Protein AF-A0A2G8RJN5-F1 (afdb_monomer_lite)

Organism: NCBI:txid1206336

pLDDT: mean 89.83, std 7.07, range [43.03, 96.88]

Radius of gyration: 34.07 Å; chains: 1; bounding box: 60×60×105 Å

Foldseek 3Di:
DVVVVVVVVVVVVVVVVVVVVVVVCVVCVVVVVVVVVVVVVVVVVVVVVVVVVVVVVVVLLVQVQDFFHPFWDKFFEDPQQLLQCLQQPLDRAKDKDWAWDWDADPPRDIDTDSVPTDIDIDRDRMFIWTFHGDPDQQWTFIQGPVPVRDTWIFGHHRPHSYTHHTDHPDVVVCVVCVVVCVVRRPPPVDHSNVSSVVNVCVVVVVD

Secondary structure (DSSP, 8-state):
-HHHHHHHHHHHHHHHHHHHHHHHHHHHHHHHHHHHHHHHHHHHHHHHHHHHHHHHHHHHHHHHHSSS-SS-EEEEE-HHHHHHHHHHH----EEEEEE--EEEPTTS-EEE-GGGPEEEEEE-SEEEEEEEEE-SSSEEEEEETTTTTEEEEEEE-TT-SEEEEEE-S-HHHHHHHHHHHHHHTT-TTS-HHHHHHHHHHHHHTT-

Structure (mmCIF, N/CA/C/O backbone):
data_AF-A0A2G8RJN5-F1
#
_entry.id   AF-A0A2G8RJN5-F1
#
loop_
_atom_site.group_PDB
_atom_site.id
_atom_site.type_symbol
_atom_site.label_atom_id
_atom_site.label_alt_id
_atom_site.label_comp_id
_atom_site.label_asym_id
_atom_site.label_entity_id
_atom_site.label_seq_id
_atom_site.pdbx_PDB_ins_code
_atom_site.Cartn_x
_atom_site.Cartn_y
_atom_site.Cartn_z
_atom_site.occupancy
_atom_site.B_iso_or_equiv
_atom_site.auth_seq_id
_atom_site.auth_comp_id
_atom_site.auth_asym_id
_atom_site.auth_atom_id
_atom_site.pdbx_PDB_model_num
ATOM 1 N N . MET A 1 1 ? -35.915 42.625 74.366 1.00 62.97 1 MET A N 1
ATOM 2 C CA . MET A 1 1 ? -35.715 41.158 74.459 1.00 62.97 1 MET A CA 1
ATOM 3 C C . MET A 1 1 ? -35.936 40.386 73.148 1.00 62.97 1 MET A C 1
ATOM 5 O O . MET A 1 1 ? -35.056 39.594 72.837 1.00 62.97 1 MET A O 1
ATOM 9 N N . PRO A 1 2 ? -36.987 40.603 72.327 1.00 78.94 2 PRO A N 1
ATOM 10 C CA . PRO A 1 2 ? -37.209 39.779 71.121 1.00 78.94 2 PRO A CA 1
ATOM 11 C C . PRO A 1 2 ? -36.142 39.945 70.020 1.00 78.94 2 PRO A C 1
ATOM 13 O O . PRO A 1 2 ? -35.802 38.980 69.344 1.00 78.94 2 PRO A O 1
ATOM 16 N N . GLN A 1 3 ? -35.547 41.135 69.881 1.00 82.50 3 GLN A N 1
ATOM 17 C CA . GLN A 1 3 ? -34.483 41.389 68.895 1.00 82.50 3 GLN A CA 1
ATOM 18 C C . GLN A 1 3 ? -33.188 40.610 69.183 1.00 82.50 3 GLN A C 1
ATOM 20 O O . GLN A 1 3 ? -32.540 40.135 68.258 1.00 82.50 3 GLN A O 1
ATOM 25 N N . VAL A 1 4 ? -32.833 40.425 70.459 1.00 85.94 4 VAL A N 1
ATOM 26 C CA . VAL A 1 4 ? -31.621 39.686 70.857 1.00 85.94 4 VAL A CA 1
ATOM 27 C C . VAL A 1 4 ? -31.760 38.197 70.522 1.00 85.94 4 VAL A C 1
ATOM 29 O O . VAL A 1 4 ? -30.823 37.591 70.013 1.00 85.94 4 VAL A O 1
ATOM 32 N N . ILE A 1 5 ? -32.952 37.624 70.721 1.00 85.62 5 ILE A N 1
ATOM 33 C CA . ILE A 1 5 ? -33.251 36.222 70.386 1.00 85.62 5 ILE A CA 1
ATOM 34 C C . ILE A 1 5 ? -33.155 35.992 68.871 1.00 85.62 5 ILE A C 1
ATOM 36 O O . ILE A 1 5 ? -32.556 35.011 68.441 1.00 85.62 5 ILE A O 1
ATOM 40 N N . LEU A 1 6 ? -33.678 36.917 68.060 1.00 86.00 6 LEU A N 1
ATOM 41 C CA . LEU A 1 6 ? -33.599 36.863 66.594 1.00 86.00 6 LEU A CA 1
ATOM 42 C C . LEU A 1 6 ? -32.155 36.907 66.073 1.00 86.00 6 LEU A C 1
ATOM 44 O O . LEU A 1 6 ? -31.816 36.161 65.158 1.00 86.00 6 LEU A O 1
ATOM 48 N N . ILE A 1 7 ? -31.298 37.735 66.679 1.00 89.50 7 ILE A N 1
ATOM 49 C CA . ILE A 1 7 ? -29.876 37.824 66.317 1.00 89.50 7 ILE A CA 1
ATOM 50 C C . ILE A 1 7 ? -29.144 36.521 66.658 1.00 89.50 7 ILE A C 1
ATOM 52 O O . ILE A 1 7 ? -28.395 36.007 65.830 1.00 89.50 7 ILE A O 1
ATOM 56 N N . ILE A 1 8 ? -29.392 35.951 67.842 1.00 89.44 8 ILE A N 1
ATOM 57 C CA . ILE A 1 8 ? -28.780 34.681 68.261 1.00 89.44 8 ILE A CA 1
ATOM 58 C C . ILE A 1 8 ? -29.237 33.532 67.351 1.00 89.44 8 ILE A C 1
ATOM 60 O O . ILE A 1 8 ? -28.413 32.724 66.922 1.00 89.44 8 ILE A O 1
ATOM 64 N N . LEU A 1 9 ? -30.527 33.481 67.003 1.00 89.69 9 LEU A N 1
ATOM 65 C CA . LEU A 1 9 ? -31.073 32.461 66.106 1.00 89.69 9 LEU A CA 1
ATOM 66 C C . LEU A 1 9 ? -30.483 32.584 64.691 1.00 89.69 9 LEU A C 1
ATOM 68 O O . LEU A 1 9 ? -30.060 31.588 64.106 1.00 89.69 9 LEU A O 1
ATOM 72 N N . GLY A 1 10 ? -30.402 33.811 64.164 1.00 89.69 10 GLY A N 1
ATOM 73 C CA . GLY A 1 10 ? -29.791 34.096 62.865 1.00 89.69 10 GLY A CA 1
ATOM 74 C C . GLY A 1 10 ? -28.310 33.715 62.819 1.00 89.69 10 GLY A C 1
ATOM 75 O O . GLY A 1 10 ? -27.876 33.056 61.875 1.00 89.69 10 GLY A O 1
ATOM 76 N N . ALA A 1 11 ? -27.548 34.043 63.866 1.00 90.94 11 ALA A N 1
ATOM 77 C CA . ALA A 1 11 ? -26.147 33.646 63.988 1.00 90.94 11 ALA A CA 1
ATOM 78 C C . ALA A 1 11 ? -25.984 32.117 64.051 1.00 90.94 11 ALA A C 1
ATOM 80 O O . ALA A 1 11 ? -25.127 31.565 63.363 1.00 90.94 11 ALA A O 1
ATOM 81 N N . GLY A 1 12 ? -26.840 31.416 64.803 1.00 92.56 12 GLY A N 1
ATOM 82 C CA . GLY A 1 12 ? -26.820 29.952 64.888 1.00 92.56 12 GLY A CA 1
ATOM 83 C C . GLY A 1 12 ? -27.079 29.266 63.543 1.00 92.56 12 GLY A C 1
ATOM 84 O O . GLY A 1 12 ? -26.374 28.323 63.182 1.00 92.56 12 GLY A O 1
ATOM 85 N N . ILE A 1 13 ? -28.034 29.777 62.761 1.00 93.12 13 ILE A N 1
ATOM 86 C CA . ILE A 1 13 ? -28.332 29.273 61.411 1.00 93.12 13 ILE A CA 1
ATOM 87 C C . ILE A 1 13 ? -27.141 29.497 60.468 1.00 93.12 13 ILE A C 1
ATOM 89 O O . ILE A 1 13 ? -26.757 28.587 59.733 1.00 93.12 13 ILE A O 1
ATOM 93 N N . MET A 1 14 ? -26.524 30.682 60.512 1.00 92.94 14 MET A N 1
ATOM 94 C CA . MET A 1 14 ? -25.347 30.997 59.694 1.00 92.94 14 MET A CA 1
ATOM 95 C C . MET A 1 14 ? -24.167 30.070 60.010 1.00 92.94 14 MET A C 1
ATOM 97 O O . MET A 1 14 ? -23.534 29.543 59.096 1.00 92.94 14 MET A O 1
ATOM 101 N N . VAL A 1 15 ? -23.908 29.812 61.295 1.00 94.31 15 VAL A N 1
ATOM 102 C CA . VAL A 1 15 ? -22.857 28.884 61.741 1.00 94.31 15 VAL A CA 1
ATOM 103 C C . VAL A 1 15 ? -23.153 27.450 61.286 1.00 94.31 15 VAL A C 1
ATOM 105 O O . VAL A 1 15 ? -22.259 26.769 60.789 1.00 94.31 15 VAL A O 1
ATOM 108 N N . TYR A 1 16 ? -24.407 26.997 61.375 1.00 94.50 16 TYR A N 1
ATOM 109 C CA . TYR A 1 16 ? -24.807 25.669 60.901 1.00 94.50 16 TYR A CA 1
ATOM 110 C C . TYR A 1 16 ? -24.549 25.473 59.400 1.00 94.50 16 TYR A C 1
ATOM 112 O O . TYR A 1 16 ? -23.947 24.473 58.998 1.00 94.50 16 TYR A O 1
ATOM 120 N N . TYR A 1 17 ? -24.965 26.430 58.564 1.00 94.12 17 TYR A N 1
ATOM 121 C CA . TYR A 1 17 ? -24.731 26.349 57.120 1.00 94.12 17 TYR A CA 1
ATOM 122 C C . TYR A 1 17 ? -23.246 26.445 56.760 1.00 94.12 17 TYR A C 1
ATOM 124 O O . TYR A 1 17 ? -22.813 25.783 55.817 1.00 94.12 17 TYR A O 1
ATOM 132 N N . PHE A 1 18 ? -22.456 27.201 57.529 1.00 93.81 18 PHE A N 1
ATOM 133 C CA . PHE A 1 18 ? -21.006 27.252 57.360 1.00 93.81 18 PHE A CA 1
ATOM 134 C C . PHE A 1 18 ? -20.356 25.877 57.582 1.00 93.81 18 PHE A C 1
ATOM 136 O O . PHE A 1 18 ? -19.611 25.413 56.720 1.00 93.81 18 PHE A O 1
ATOM 143 N N . PHE A 1 19 ? -20.689 25.179 58.675 1.00 94.75 19 PHE A N 1
ATOM 144 C CA . PHE A 1 19 ? -20.161 23.832 58.931 1.00 94.75 19 PHE A CA 1
ATOM 145 C C . PHE A 1 19 ? -20.639 22.803 57.897 1.00 94.75 19 PHE A C 1
ATOM 147 O O . PHE A 1 19 ? -19.835 22.021 57.400 1.00 94.75 19 PHE A O 1
ATOM 154 N N . LYS A 1 20 ? -21.908 22.867 57.469 1.00 91.69 20 LYS A N 1
ATOM 155 C CA . LYS A 1 20 ? -22.432 22.043 56.362 1.00 91.69 20 LYS A CA 1
ATOM 156 C C . LYS A 1 20 ? -21.653 22.232 55.057 1.00 91.69 20 LYS A C 1
ATOM 158 O O . LYS A 1 20 ? -21.396 21.257 54.352 1.00 91.69 20 LYS A O 1
ATOM 163 N N . ALA A 1 21 ? -21.306 23.474 54.716 1.00 89.69 21 ALA A N 1
ATOM 164 C CA . ALA A 1 21 ? -20.509 23.772 53.530 1.00 89.69 21 ALA A CA 1
ATOM 165 C C . ALA A 1 21 ? -19.077 23.235 53.670 1.00 89.69 21 ALA A C 1
ATOM 167 O O . ALA A 1 21 ? -18.538 22.671 52.719 1.00 89.69 21 ALA A O 1
ATOM 168 N N . LEU A 1 22 ? -18.489 23.354 54.864 1.00 92.81 22 LEU A N 1
ATOM 169 C CA . LEU A 1 22 ? -17.165 22.824 55.178 1.00 92.81 22 LEU A CA 1
ATOM 170 C C . LEU A 1 22 ? -17.116 21.294 55.007 1.00 92.81 22 LEU A C 1
ATOM 172 O O . LEU A 1 22 ? -16.240 20.781 54.311 1.00 92.81 22 LEU A O 1
ATOM 176 N N . ASP A 1 23 ? -18.096 20.576 55.561 1.00 89.69 23 ASP A N 1
ATOM 177 C CA . ASP A 1 23 ? -18.205 19.115 55.453 1.00 89.69 23 ASP A CA 1
ATOM 178 C C . ASP A 1 23 ? -18.343 18.659 53.995 1.00 89.69 23 ASP A C 1
ATOM 180 O O . ASP A 1 23 ? -17.719 17.682 53.577 1.00 89.69 23 ASP A O 1
ATOM 184 N N . PHE A 1 24 ? -19.118 19.390 53.187 1.00 90.81 24 PHE A N 1
ATOM 185 C CA . PHE A 1 24 ? -19.256 19.107 51.758 1.00 90.81 24 PHE A CA 1
ATOM 186 C C . PHE A 1 24 ? -17.923 19.252 51.009 1.00 90.81 24 PHE A C 1
ATOM 188 O O . PHE A 1 24 ? -17.584 18.405 50.180 1.00 90.81 24 PHE A O 1
ATOM 195 N N . VAL A 1 25 ? -17.138 20.288 51.322 1.00 88.81 25 VAL A N 1
ATOM 196 C CA . VAL A 1 25 ? -15.805 20.490 50.731 1.00 88.81 25 VAL A CA 1
ATOM 197 C C . VAL A 1 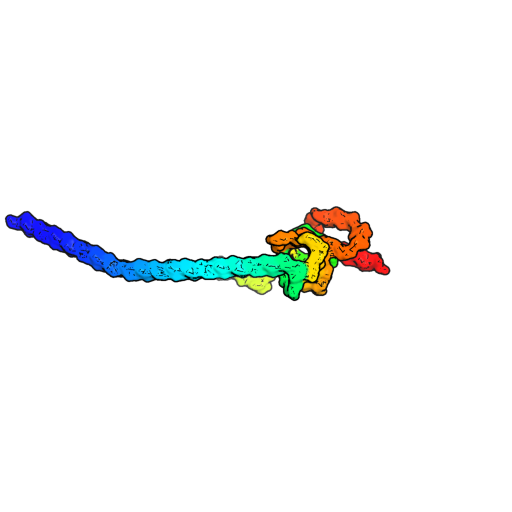25 ? -14.862 19.348 51.112 1.00 88.81 25 VAL A C 1
ATOM 199 O O . VAL A 1 25 ? -14.195 18.791 50.236 1.00 88.81 25 VAL A O 1
ATOM 202 N N . PHE A 1 26 ? -14.839 18.946 52.385 1.00 90.44 26 PHE A N 1
ATOM 203 C CA . PHE A 1 26 ? -14.015 17.824 52.844 1.00 90.44 26 PHE A CA 1
ATOM 204 C C . PHE A 1 26 ? -14.431 16.487 52.224 1.00 90.44 26 PHE A C 1
ATOM 206 O O . PHE A 1 26 ? -13.565 15.675 51.899 1.00 90.44 26 PHE A O 1
ATOM 213 N N . LEU A 1 27 ? -15.726 16.277 51.984 1.00 91.75 27 LEU A N 1
ATOM 214 C CA . LEU A 1 27 ? -16.230 15.087 51.300 1.00 91.75 27 LEU A CA 1
ATOM 215 C C . LEU A 1 27 ? -15.866 15.075 49.802 1.00 91.75 27 LEU A C 1
ATOM 217 O O . LEU A 1 27 ? -15.575 14.018 49.240 1.00 91.75 27 LEU A O 1
ATOM 221 N N . ALA A 1 28 ? -15.852 16.238 49.144 1.00 90.44 28 ALA A N 1
ATOM 222 C CA . ALA A 1 28 ? -15.546 16.362 47.717 1.00 90.44 28 ALA A CA 1
ATOM 223 C C . ALA A 1 28 ? -14.039 16.271 47.402 1.00 90.44 28 ALA A C 1
ATOM 225 O O . ALA A 1 28 ? -13.659 15.694 46.381 1.00 90.44 28 ALA A O 1
ATOM 226 N N . LEU A 1 29 ? -13.173 16.785 48.281 1.00 93.12 29 LEU A N 1
ATOM 227 C CA . LEU A 1 29 ? -11.709 16.786 48.129 1.00 93.12 29 LEU A CA 1
ATOM 228 C C . LEU A 1 29 ? -11.082 15.435 47.713 1.00 93.12 29 LEU A C 1
ATOM 230 O O . LEU A 1 29 ? -10.327 15.425 46.735 1.00 93.12 29 LEU A O 1
ATOM 234 N N . PRO A 1 30 ? -11.376 14.287 48.359 1.00 93.69 30 PRO A N 1
ATOM 235 C CA . PRO A 1 30 ? -10.797 13.002 47.959 1.00 93.69 30 PRO A CA 1
ATOM 236 C C . PRO A 1 30 ? -11.249 12.565 46.561 1.00 93.69 30 PRO A C 1
ATOM 238 O O . PRO A 1 30 ? -10.461 11.992 45.813 1.00 93.69 30 PRO A O 1
ATOM 241 N N . HIS A 1 31 ? -12.484 12.883 46.166 1.00 92.62 31 HIS A N 1
ATOM 242 C CA . HIS A 1 31 ? -12.994 12.571 44.831 1.00 92.62 31 HIS A CA 1
ATOM 243 C C . HIS A 1 31 ? -12.257 13.383 43.761 1.00 92.62 31 HIS A C 1
ATOM 245 O O . HIS A 1 31 ? -11.848 12.829 42.741 1.00 92.62 31 HIS A O 1
ATOM 251 N N . VAL A 1 32 ? -12.011 14.673 44.019 1.00 93.56 32 VAL A N 1
ATOM 252 C CA . VAL A 1 32 ? -11.207 15.531 43.134 1.00 93.56 32 VAL A CA 1
ATOM 253 C C . VAL A 1 32 ? -9.779 14.993 43.009 1.00 93.56 32 VAL A C 1
ATOM 255 O O . VAL A 1 32 ? -9.257 14.901 41.898 1.00 93.56 32 VAL A O 1
ATOM 258 N N . ALA A 1 33 ? -9.165 14.570 44.118 1.00 94.75 33 ALA A N 1
ATOM 259 C CA . ALA A 1 33 ? -7.829 13.978 44.108 1.00 94.75 33 ALA A CA 1
ATOM 260 C C . ALA A 1 33 ? -7.773 12.674 43.290 1.00 94.75 33 ALA A C 1
ATOM 262 O O . ALA A 1 33 ? -6.865 12.498 42.478 1.00 94.75 33 ALA A O 1
ATOM 263 N N . ILE A 1 34 ? -8.763 11.786 43.438 1.00 95.50 34 ILE A N 1
ATOM 264 C CA . ILE A 1 34 ? -8.856 10.538 42.661 1.00 95.50 34 ILE A CA 1
ATOM 265 C C . ILE A 1 34 ? -8.985 10.838 41.164 1.00 95.50 34 ILE A C 1
ATOM 267 O O . ILE A 1 34 ? -8.264 10.251 40.356 1.00 95.50 34 ILE A O 1
ATOM 271 N N . VAL A 1 35 ? -9.862 11.772 40.784 1.00 95.75 35 VAL A N 1
ATOM 272 C CA . VAL A 1 35 ? -10.032 12.175 39.380 1.00 95.75 35 VAL A CA 1
ATOM 273 C C . VAL A 1 35 ? -8.724 12.733 38.818 1.00 95.75 35 VAL A C 1
ATOM 275 O O . VAL A 1 35 ? -8.327 12.358 37.714 1.00 95.75 35 VAL A O 1
ATOM 278 N N . LEU A 1 36 ? -8.010 13.563 39.584 1.00 96.12 36 LEU A N 1
ATOM 279 C CA . LEU A 1 36 ? -6.720 14.111 39.170 1.00 96.12 36 LEU A CA 1
ATOM 280 C C . LEU A 1 36 ? -5.676 13.005 38.945 1.00 96.12 36 LEU A C 1
ATOM 282 O O . LEU A 1 36 ? -4.986 13.018 37.928 1.00 96.12 36 LEU A O 1
ATOM 286 N N . ILE A 1 37 ? -5.601 12.011 39.836 1.00 96.81 37 ILE A N 1
ATOM 287 C CA . ILE A 1 37 ? -4.696 10.859 39.689 1.00 96.81 37 ILE A CA 1
ATOM 288 C C . ILE A 1 37 ? -5.025 10.060 38.421 1.00 96.81 37 ILE A C 1
ATOM 290 O O . ILE A 1 37 ? -4.115 9.704 37.669 1.00 96.81 37 ILE A O 1
ATOM 294 N N . ILE A 1 38 ? -6.309 9.811 38.144 1.00 96.88 38 ILE A N 1
ATOM 295 C CA . ILE A 1 38 ? -6.746 9.097 36.934 1.00 96.88 38 ILE A CA 1
ATOM 296 C C . ILE A 1 38 ? -6.349 9.873 35.674 1.00 96.88 38 ILE A C 1
ATOM 298 O O . ILE A 1 38 ? -5.831 9.278 34.728 1.00 96.88 38 ILE A O 1
ATOM 302 N N . LEU A 1 39 ? -6.547 11.194 35.659 1.00 96.38 39 LEU A N 1
ATOM 303 C CA . LEU A 1 39 ? -6.169 12.043 34.528 1.00 96.38 39 LEU A CA 1
ATOM 304 C C . LEU A 1 39 ? -4.655 12.044 34.300 1.00 96.38 39 LEU A C 1
ATOM 306 O O . LEU A 1 39 ? -4.211 11.896 33.161 1.00 96.38 39 LEU A O 1
ATOM 310 N N . ILE A 1 40 ? -3.863 12.141 35.371 1.00 96.81 40 ILE A N 1
ATOM 311 C CA . ILE A 1 40 ? -2.400 12.066 35.300 1.00 96.81 40 ILE A CA 1
ATOM 312 C C . ILE A 1 40 ? -1.964 10.702 34.742 1.00 96.81 40 ILE A C 1
ATOM 314 O O . ILE A 1 40 ? -1.158 10.644 33.812 1.00 96.81 40 ILE A O 1
ATOM 318 N N . ALA A 1 41 ? -2.529 9.599 35.239 1.00 96.19 41 ALA A N 1
ATOM 319 C CA . ALA A 1 41 ? -2.219 8.257 34.746 1.00 96.19 41 ALA A CA 1
ATOM 320 C C . ALA A 1 41 ? -2.594 8.081 33.262 1.00 96.19 41 ALA A C 1
ATOM 322 O O . ALA A 1 41 ? -1.791 7.577 32.473 1.00 96.19 41 ALA A O 1
ATOM 323 N N . ALA A 1 42 ? -3.783 8.542 32.858 1.00 95.00 42 ALA A N 1
ATOM 324 C CA . ALA A 1 42 ? -4.231 8.510 31.468 1.00 95.00 42 ALA A CA 1
ATOM 325 C C . ALA A 1 42 ? -3.308 9.330 30.552 1.00 95.00 42 ALA A C 1
ATOM 327 O O . ALA A 1 42 ? -2.976 8.882 29.452 1.00 95.00 42 ALA A O 1
ATOM 328 N N . PHE A 1 43 ? -2.837 10.488 31.021 1.00 96.25 43 PHE A N 1
ATOM 329 C CA . PHE A 1 43 ? -1.886 11.327 30.299 1.00 96.25 43 PHE A CA 1
ATOM 330 C C . PHE A 1 43 ? -0.537 10.622 30.091 1.00 96.25 43 PHE A C 1
ATOM 332 O O . PHE A 1 43 ? -0.041 10.572 28.965 1.00 96.25 43 PHE A O 1
ATOM 339 N N . PHE A 1 44 ? 0.023 9.981 31.121 1.00 96.06 44 PHE A N 1
ATOM 340 C CA . PHE A 1 44 ? 1.260 9.201 30.974 1.00 96.06 44 PHE A CA 1
ATOM 341 C C . PHE A 1 44 ? 1.101 8.001 30.027 1.00 96.06 44 PHE A C 1
ATOM 343 O O . PHE A 1 44 ? 1.992 7.728 29.217 1.00 96.06 44 PHE A O 1
ATOM 350 N N . ILE A 1 45 ? -0.038 7.299 30.073 1.00 94.69 45 ILE A N 1
ATOM 351 C CA . ILE A 1 45 ? -0.348 6.216 29.124 1.00 94.69 45 ILE A CA 1
ATOM 352 C C . ILE A 1 45 ? -0.410 6.761 27.693 1.00 94.69 45 ILE A C 1
ATOM 354 O O . ILE A 1 45 ? 0.145 6.155 26.771 1.00 94.69 45 ILE A O 1
ATOM 358 N N . PHE A 1 46 ? -1.059 7.910 27.499 1.00 94.69 46 PHE A N 1
ATOM 359 C CA . PHE A 1 46 ? -1.140 8.575 26.204 1.00 94.69 46 PHE A CA 1
ATOM 360 C C . PHE A 1 46 ? 0.249 8.944 25.665 1.00 94.69 46 PHE A C 1
ATOM 362 O O . PHE A 1 46 ? 0.557 8.589 24.525 1.00 94.69 46 PHE A O 1
ATOM 369 N N . LEU A 1 47 ? 1.108 9.564 26.483 1.00 94.88 47 LEU A N 1
ATOM 370 C CA . LEU A 1 47 ? 2.481 9.914 26.102 1.00 94.88 47 LEU A CA 1
ATOM 371 C C . LEU A 1 47 ? 3.290 8.681 25.683 1.00 94.88 47 LEU A C 1
ATOM 373 O O . LEU A 1 47 ? 3.854 8.652 24.590 1.00 94.88 47 LEU A O 1
ATOM 377 N N . LYS A 1 48 ? 3.264 7.611 26.486 1.00 93.56 48 LYS A N 1
ATOM 378 C CA . LYS A 1 48 ? 3.965 6.356 26.170 1.00 93.56 48 LYS A CA 1
ATOM 379 C C . LYS A 1 48 ? 3.469 5.726 24.866 1.00 93.56 48 LYS A C 1
ATOM 381 O O . LYS A 1 48 ? 4.254 5.183 24.087 1.00 93.56 48 LYS A O 1
ATOM 386 N N . ASN A 1 49 ? 2.165 5.789 24.607 1.00 92.44 49 ASN A N 1
ATOM 387 C CA . ASN A 1 49 ? 1.585 5.301 23.358 1.00 92.44 49 ASN A CA 1
ATOM 388 C C . ASN A 1 49 ? 1.981 6.174 22.158 1.00 92.44 49 ASN A C 1
ATOM 390 O O . ASN A 1 49 ? 2.200 5.638 21.071 1.00 92.44 49 ASN A O 1
ATOM 394 N N . ALA A 1 50 ? 2.097 7.491 22.336 1.00 92.06 50 ALA A N 1
ATOM 395 C CA . ALA A 1 50 ? 2.564 8.406 21.299 1.00 92.06 50 ALA A CA 1
ATOM 396 C C . ALA A 1 50 ? 4.040 8.157 20.946 1.00 92.06 50 ALA A C 1
ATOM 398 O O . ALA A 1 50 ? 4.375 8.034 19.766 1.00 92.06 50 ALA A O 1
ATOM 399 N N . GLU A 1 51 ? 4.901 7.980 21.951 1.00 92.69 51 GLU A N 1
ATOM 400 C CA . GLU A 1 51 ? 6.311 7.630 21.751 1.00 92.69 51 GLU A CA 1
ATOM 401 C C . GLU A 1 51 ? 6.455 6.305 21.003 1.00 92.69 51 GLU A C 1
ATOM 403 O O . GLU A 1 51 ? 7.122 6.259 19.969 1.00 92.69 51 GLU A O 1
ATOM 408 N N . ARG A 1 52 ? 5.755 5.251 21.450 1.00 91.25 52 ARG A N 1
ATOM 409 C CA . ARG A 1 52 ? 5.741 3.943 20.774 1.00 91.25 52 ARG A CA 1
ATOM 410 C C . ARG A 1 52 ? 5.320 4.060 19.313 1.00 91.25 52 ARG A C 1
ATOM 412 O O . ARG A 1 52 ? 6.030 3.566 18.441 1.00 91.25 52 ARG A O 1
ATOM 419 N N . LYS A 1 53 ? 4.227 4.776 19.029 1.00 90.38 53 LYS A N 1
ATOM 420 C CA . LYS A 1 53 ? 3.760 5.012 17.652 1.00 90.38 53 LYS A CA 1
ATOM 421 C C . LYS A 1 53 ? 4.798 5.751 16.808 1.00 90.38 53 LYS A C 1
ATOM 423 O O . LYS A 1 53 ? 4.980 5.420 15.638 1.00 90.38 53 LYS A O 1
ATOM 428 N N . SER A 1 54 ? 5.489 6.739 17.377 1.00 90.25 54 SER A N 1
ATOM 429 C CA . SER A 1 54 ? 6.529 7.477 16.653 1.00 90.25 54 SER A CA 1
ATOM 430 C C . SER A 1 54 ? 7.770 6.617 16.382 1.00 90.25 54 SER A C 1
ATOM 432 O O . SER A 1 54 ? 8.304 6.649 15.273 1.00 90.25 54 SER A O 1
ATOM 434 N N . ALA A 1 55 ? 8.187 5.789 17.344 1.00 91.12 55 ALA A N 1
ATOM 435 C CA . ALA A 1 55 ? 9.298 4.857 17.194 1.00 91.12 55 ALA A CA 1
ATOM 436 C C . ALA A 1 55 ? 8.988 3.765 16.158 1.00 91.12 55 ALA A C 1
ATOM 438 O O . ALA A 1 55 ? 9.815 3.480 15.292 1.00 91.12 55 ALA A O 1
ATOM 439 N N . GLU A 1 56 ? 7.779 3.199 16.187 1.00 88.75 56 GLU A N 1
ATOM 440 C CA . GLU A 1 56 ? 7.308 2.239 15.182 1.00 88.75 56 GLU A CA 1
ATOM 441 C C . GLU A 1 56 ? 7.271 2.852 13.783 1.00 88.75 56 GLU A C 1
ATOM 443 O O . GLU A 1 56 ? 7.706 2.217 12.819 1.00 88.75 56 GLU A O 1
ATOM 448 N N . ARG A 1 57 ? 6.806 4.101 13.664 1.00 87.19 57 ARG A N 1
ATOM 449 C CA . ARG A 1 57 ? 6.794 4.830 12.394 1.00 87.19 57 ARG A CA 1
ATOM 450 C C . ARG A 1 57 ? 8.208 5.023 11.846 1.00 87.19 57 ARG A C 1
ATOM 452 O O . ARG A 1 57 ? 8.450 4.638 10.706 1.00 87.19 57 ARG A O 1
ATOM 459 N N . LYS A 1 58 ? 9.144 5.516 12.663 1.00 88.25 58 LYS A N 1
ATOM 460 C CA . LYS A 1 58 ? 10.556 5.675 12.270 1.00 88.25 58 LYS A CA 1
ATOM 461 C C . LYS A 1 58 ? 11.179 4.345 11.858 1.00 88.25 58 LYS A C 1
ATOM 463 O O . LYS A 1 58 ? 11.824 4.254 10.820 1.00 88.25 58 LYS A O 1
ATOM 468 N N . ARG A 1 59 ? 10.939 3.281 12.631 1.00 87.56 59 ARG A N 1
ATOM 469 C CA . ARG A 1 59 ? 11.416 1.932 12.298 1.00 87.56 59 ARG A CA 1
ATOM 470 C C . ARG A 1 59 ? 10.862 1.466 10.952 1.00 87.56 59 ARG A C 1
ATOM 472 O O . ARG A 1 59 ? 11.599 0.901 10.152 1.00 87.56 59 ARG A O 1
ATOM 479 N N . ARG A 1 60 ? 9.576 1.705 10.690 1.00 86.94 60 ARG A N 1
ATOM 480 C CA . ARG A 1 60 ? 8.932 1.353 9.421 1.00 86.94 60 ARG A CA 1
ATOM 481 C C . ARG A 1 60 ? 9.498 2.151 8.247 1.00 86.94 60 ARG A C 1
ATOM 483 O O . ARG A 1 60 ? 9.680 1.569 7.184 1.00 86.94 60 ARG A O 1
ATOM 490 N N . GLU A 1 61 ? 9.772 3.438 8.434 1.00 87.75 61 GLU A N 1
ATOM 491 C CA . GLU A 1 61 ? 10.389 4.311 7.426 1.00 87.75 61 GLU A CA 1
ATOM 492 C C . GLU A 1 61 ? 11.803 3.826 7.074 1.00 87.75 61 GLU A C 1
ATOM 494 O O . GLU A 1 61 ? 12.079 3.584 5.903 1.00 87.75 61 GLU A O 1
ATOM 499 N N . ILE A 1 62 ? 12.637 3.531 8.079 1.00 87.19 62 ILE A N 1
ATOM 500 C CA . ILE A 1 62 ? 13.984 2.963 7.883 1.00 87.19 62 ILE A CA 1
ATOM 501 C C . ILE A 1 62 ? 13.918 1.644 7.102 1.00 87.19 62 ILE A C 1
ATOM 503 O O . ILE A 1 62 ? 14.652 1.446 6.136 1.00 87.19 62 ILE A O 1
ATOM 507 N N . LEU A 1 63 ? 13.014 0.739 7.492 1.00 87.12 63 LEU A N 1
ATOM 508 C CA . LEU A 1 63 ? 12.848 -0.542 6.802 1.00 87.12 63 LEU A CA 1
ATOM 509 C C . LEU A 1 63 ? 12.358 -0.363 5.363 1.00 87.12 63 LEU A C 1
ATOM 511 O O . LEU A 1 63 ? 12.815 -1.069 4.473 1.00 87.12 63 LEU A O 1
ATOM 515 N N . ARG A 1 64 ? 11.438 0.572 5.114 1.00 88.12 64 ARG A N 1
ATOM 516 C CA . ARG A 1 64 ? 10.894 0.857 3.781 1.00 88.12 64 ARG A CA 1
ATOM 517 C C . ARG A 1 64 ? 11.952 1.435 2.843 1.00 88.12 64 ARG A C 1
ATOM 519 O O . ARG A 1 64 ? 12.004 1.039 1.674 1.00 88.12 64 ARG A O 1
ATOM 526 N N . ASP A 1 65 ? 12.754 2.368 3.342 1.00 89.19 65 ASP A N 1
ATOM 527 C CA . ASP A 1 65 ? 13.701 3.148 2.541 1.00 89.19 65 ASP A CA 1
ATOM 528 C C . ASP A 1 65 ? 15.036 2.436 2.322 1.00 89.19 65 ASP A C 1
ATOM 530 O O . ASP A 1 65 ? 15.812 2.865 1.476 1.00 89.19 65 ASP A O 1
ATOM 534 N N . ALA A 1 66 ? 15.262 1.302 2.990 1.00 89.56 66 ALA A N 1
ATOM 535 C CA . ALA A 1 66 ? 16.385 0.425 2.695 1.00 89.56 66 ALA A CA 1
ATOM 536 C C . ALA A 1 66 ? 16.446 0.045 1.201 1.00 89.56 66 ALA A C 1
ATOM 538 O O . ALA A 1 66 ? 15.421 -0.201 0.550 1.00 89.56 66 ALA A O 1
ATOM 539 N N . ASP A 1 67 ? 17.668 -0.029 0.671 1.00 92.19 67 ASP A N 1
ATOM 540 C CA . ASP A 1 67 ? 17.926 -0.327 -0.743 1.00 92.19 67 ASP A CA 1
ATOM 541 C C . ASP A 1 67 ? 17.591 -1.772 -1.121 1.00 92.19 67 ASP A C 1
ATOM 543 O O . ASP A 1 67 ? 17.183 -2.057 -2.250 1.00 92.19 67 ASP A O 1
ATOM 547 N N . ALA A 1 68 ? 17.719 -2.676 -0.153 1.00 92.94 68 ALA A N 1
ATOM 548 C CA . ALA A 1 68 ? 17.330 -4.069 -0.252 1.00 92.94 68 ALA A CA 1
ATOM 549 C C . ALA A 1 68 ? 16.562 -4.482 1.003 1.00 92.94 68 ALA A C 1
ATOM 551 O O . ALA A 1 68 ? 16.840 -4.031 2.116 1.00 92.94 68 ALA A O 1
ATOM 552 N N . HIS A 1 69 ? 15.587 -5.366 0.823 1.00 92.19 69 HIS A N 1
ATOM 553 C CA . HIS A 1 69 ? 14.752 -5.882 1.896 1.00 92.19 69 HIS A CA 1
ATOM 554 C C . HIS A 1 69 ? 15.019 -7.362 2.107 1.00 92.19 69 HIS A C 1
ATOM 556 O O . HIS A 1 69 ? 15.104 -8.130 1.153 1.00 92.19 69 HIS A O 1
ATOM 562 N N . SER A 1 70 ? 15.068 -7.795 3.366 1.00 88.69 70 SER A N 1
ATOM 563 C CA . SER A 1 70 ? 15.053 -9.221 3.708 1.00 88.69 70 SER A CA 1
ATOM 564 C C . SER A 1 70 ? 13.647 -9.816 3.579 1.00 88.69 70 SER A C 1
ATOM 566 O O . SER A 1 70 ? 13.490 -10.949 3.116 1.00 88.69 70 SER A O 1
ATOM 568 N N . THR A 1 71 ? 12.621 -9.027 3.911 1.00 91.06 71 THR A N 1
ATOM 569 C CA . THR A 1 71 ? 11.207 -9.423 3.932 1.00 91.06 71 THR A CA 1
ATOM 570 C C . THR A 1 71 ? 10.351 -8.516 3.039 1.00 91.06 71 THR A C 1
ATOM 572 O O . THR A 1 71 ? 10.698 -7.354 2.846 1.00 91.06 71 THR A O 1
ATOM 575 N N . PRO A 1 72 ? 9.235 -9.010 2.470 1.00 93.44 72 PRO A N 1
ATOM 576 C CA . PRO A 1 72 ? 8.368 -8.187 1.631 1.00 93.44 72 PRO A CA 1
ATOM 577 C C . PRO A 1 72 ? 7.701 -7.054 2.415 1.00 93.44 72 PRO A C 1
ATOM 579 O O . PRO A 1 72 ? 7.124 -7.281 3.481 1.00 93.44 72 PRO A O 1
ATOM 582 N N . PHE A 1 73 ? 7.693 -5.857 1.837 1.00 93.31 73 PHE A N 1
ATOM 583 C CA . PHE A 1 73 ? 7.026 -4.680 2.374 1.00 93.31 73 PHE A CA 1
ATOM 584 C C . PHE A 1 73 ? 5.749 -4.366 1.583 1.00 93.31 73 PHE A C 1
ATOM 586 O O . PHE A 1 73 ? 5.658 -4.602 0.377 1.00 93.31 73 PHE A O 1
ATOM 593 N N . LYS A 1 74 ? 4.732 -3.847 2.278 1.00 94.62 74 LYS A N 1
ATOM 594 C CA . LYS A 1 74 ? 3.444 -3.479 1.681 1.00 94.62 74 LYS A CA 1
ATOM 595 C C . LYS A 1 74 ? 3.471 -2.021 1.229 1.00 94.62 74 LYS A C 1
ATOM 597 O O . LYS A 1 74 ? 3.573 -1.127 2.069 1.00 94.62 74 LYS A O 1
ATOM 602 N N . TYR A 1 75 ? 3.313 -1.806 -0.070 1.00 95.06 75 TYR A N 1
ATOM 603 C CA . TYR A 1 75 ? 3.219 -0.490 -0.690 1.00 95.06 75 TYR A CA 1
ATOM 604 C C . TYR A 1 75 ? 1.798 -0.206 -1.157 1.00 95.06 75 TYR A C 1
ATOM 606 O O . TYR A 1 75 ? 1.036 -1.121 -1.469 1.00 95.06 75 TYR A O 1
ATOM 614 N N . LYS A 1 76 ? 1.447 1.074 -1.217 1.00 96.25 76 LYS A N 1
ATOM 615 C CA . LYS A 1 76 ? 0.289 1.565 -1.954 1.00 96.25 76 LYS A CA 1
ATOM 616 C C . LYS A 1 76 ? 0.608 1.575 -3.442 1.00 96.25 76 LYS A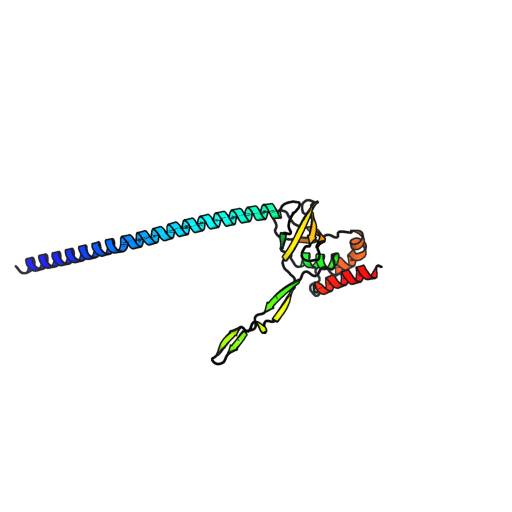 C 1
ATOM 618 O O . LYS A 1 76 ? 1.749 1.797 -3.839 1.00 96.25 76 LYS A O 1
ATOM 623 N N . ILE A 1 77 ? -0.408 1.362 -4.256 1.00 95.75 77 ILE A N 1
ATOM 624 C CA . ILE A 1 77 ? -0.302 1.397 -5.707 1.00 95.75 77 ILE A CA 1
ATOM 625 C C . ILE A 1 77 ? -1.576 2.012 -6.265 1.00 95.75 77 ILE A C 1
ATOM 627 O O . ILE A 1 77 ? -2.680 1.680 -5.838 1.00 95.75 77 ILE A O 1
ATOM 631 N N . GLY A 1 78 ? -1.416 2.965 -7.174 1.00 92.62 78 GLY A N 1
ATOM 632 C CA . GLY A 1 78 ? -2.536 3.576 -7.874 1.00 92.62 78 GLY A CA 1
ATOM 633 C C . GLY A 1 78 ? -2.842 2.859 -9.180 1.00 92.62 78 GLY A C 1
ATOM 634 O O . GLY A 1 78 ? -2.113 1.969 -9.623 1.00 92.62 78 GLY A O 1
ATOM 635 N N . ARG A 1 79 ? -3.896 3.326 -9.852 1.00 90.75 79 ARG A N 1
ATOM 636 C CA . ARG A 1 79 ? -4.337 2.798 -11.147 1.00 90.75 79 ARG A CA 1
ATOM 637 C C . ARG A 1 79 ? -3.200 2.706 -12.166 1.00 90.75 79 ARG A C 1
ATOM 639 O O . ARG A 1 79 ? -3.010 1.656 -12.756 1.00 90.75 79 ARG A O 1
ATOM 646 N N . HIS A 1 80 ? -2.402 3.762 -12.313 1.00 92.00 80 HIS A N 1
ATOM 647 C CA . HIS A 1 80 ? -1.290 3.785 -13.267 1.00 92.00 80 HIS A CA 1
ATOM 648 C C . HIS A 1 80 ? -0.240 2.688 -13.005 1.00 92.00 80 HIS A C 1
ATOM 650 O O . HIS A 1 80 ? 0.238 2.029 -13.930 1.00 92.00 80 HIS A O 1
ATOM 656 N N . GLY A 1 81 ? 0.114 2.462 -11.736 1.00 92.81 81 GLY A N 1
ATOM 657 C CA . GLY A 1 81 ? 1.014 1.374 -11.359 1.00 92.81 81 GLY A CA 1
ATOM 658 C C . GLY A 1 81 ? 0.405 0.011 -11.680 1.00 92.81 81 GLY A C 1
ATOM 659 O O . GLY A 1 81 ? 1.080 -0.844 -12.243 1.00 92.81 81 GLY A O 1
ATOM 660 N N . ASN A 1 82 ? -0.884 -0.175 -11.393 1.00 94.31 82 ASN A N 1
ATOM 661 C CA . ASN A 1 82 ? -1.591 -1.414 -11.712 1.00 94.31 82 ASN A CA 1
ATOM 662 C C . ASN A 1 82 ? -1.710 -1.657 -13.228 1.00 94.31 82 ASN A C 1
ATOM 664 O O . ASN A 1 82 ? -1.526 -2.784 -13.675 1.00 94.31 82 ASN A O 1
ATOM 668 N N . GLU A 1 83 ? -1.973 -0.621 -14.028 1.00 93.19 83 GLU A N 1
ATOM 669 C CA . GLU A 1 83 ? -2.031 -0.714 -15.493 1.00 93.19 83 GLU A CA 1
ATOM 670 C C . GLU A 1 83 ? -0.678 -1.130 -16.070 1.00 93.19 83 GLU A C 1
ATOM 672 O O . GLU A 1 83 ? -0.603 -2.065 -16.860 1.00 93.19 83 GLU A O 1
ATOM 677 N N . THR A 1 84 ? 0.410 -0.485 -15.639 1.00 92.88 84 THR A N 1
ATOM 678 C CA . THR A 1 84 ? 1.761 -0.849 -16.103 1.00 92.88 84 THR A CA 1
ATOM 679 C C . THR A 1 84 ? 2.168 -2.248 -15.657 1.00 92.88 84 THR A C 1
ATOM 681 O O . THR A 1 84 ? 2.779 -2.978 -16.433 1.00 92.88 84 THR A O 1
ATOM 684 N N . LEU A 1 85 ? 1.774 -2.667 -14.454 1.00 93.44 85 LEU A N 1
ATOM 685 C CA . LEU A 1 85 ? 1.966 -4.032 -13.975 1.00 93.44 85 LEU A CA 1
ATOM 686 C C . LEU A 1 85 ? 1.202 -5.057 -14.836 1.00 93.44 85 LEU A C 1
ATOM 688 O O . LEU A 1 85 ? 1.753 -6.095 -15.207 1.00 93.44 85 LEU A O 1
ATOM 692 N N . ALA A 1 86 ? -0.038 -4.745 -15.210 1.00 93.44 86 ALA A N 1
ATOM 693 C CA . ALA A 1 86 ? -0.850 -5.586 -16.079 1.00 93.44 86 ALA A CA 1
ATOM 694 C C . ALA A 1 86 ? -0.271 -5.664 -17.499 1.00 93.44 86 ALA A C 1
ATOM 696 O O . ALA A 1 86 ? -0.062 -6.760 -18.009 1.00 93.44 86 ALA A O 1
ATOM 697 N N . ILE A 1 87 ? 0.062 -4.527 -18.110 1.00 90.62 87 ILE A N 1
ATOM 698 C CA . ILE A 1 87 ? 0.542 -4.458 -19.498 1.00 90.62 87 ILE A CA 1
ATOM 699 C C . ILE A 1 87 ? 1.942 -5.063 -19.647 1.00 90.62 87 ILE A C 1
ATOM 701 O O . ILE A 1 87 ? 2.204 -5.767 -20.616 1.00 90.62 87 ILE A O 1
ATOM 705 N N . ARG A 1 88 ? 2.857 -4.800 -18.706 1.00 89.62 88 ARG A N 1
ATOM 706 C CA . ARG A 1 88 ? 4.275 -5.188 -18.841 1.00 89.62 88 ARG A CA 1
ATOM 707 C C . ARG A 1 88 ? 4.580 -6.569 -18.280 1.00 89.62 88 ARG A C 1
ATOM 709 O O . ARG A 1 88 ? 5.570 -7.174 -18.671 1.00 89.62 88 ARG A O 1
ATOM 716 N N . TYR A 1 89 ? 3.753 -7.056 -17.357 1.00 89.75 89 TYR A N 1
ATOM 717 C CA . TYR A 1 89 ? 3.990 -8.331 -16.685 1.00 89.75 89 TYR A CA 1
ATOM 718 C C . TYR A 1 89 ? 2.807 -9.293 -16.786 1.00 89.75 89 TYR A C 1
ATOM 720 O O . TYR A 1 89 ? 2.924 -10.431 -16.338 1.00 89.75 89 TYR A O 1
ATOM 728 N N . GLY A 1 90 ? 1.656 -8.898 -17.327 1.00 90.00 90 GLY A N 1
ATOM 729 C CA . GLY A 1 90 ? 0.469 -9.758 -17.331 1.00 90.00 90 GLY A CA 1
ATOM 730 C C . GLY A 1 90 ? -0.062 -10.031 -15.923 1.00 90.00 90 GLY A C 1
ATOM 731 O O . GLY A 1 90 ? -0.611 -11.099 -15.665 1.00 90.00 90 GLY A O 1
ATOM 732 N N . ILE A 1 91 ? 0.161 -9.111 -14.979 1.00 92.38 91 ILE A N 1
ATOM 733 C CA . ILE A 1 91 ? -0.255 -9.259 -13.582 1.00 92.38 91 ILE A CA 1
ATOM 734 C C . ILE A 1 91 ? -1.429 -8.318 -13.304 1.00 92.38 91 ILE A C 1
ATOM 736 O O . ILE A 1 91 ? -1.262 -7.104 -13.219 1.00 92.38 91 ILE A O 1
ATOM 740 N N . ALA A 1 92 ? -2.621 -8.887 -13.119 1.00 93.62 92 ALA A N 1
ATOM 741 C CA . ALA A 1 92 ? -3.800 -8.146 -12.684 1.00 93.62 92 ALA A CA 1
ATOM 742 C C . ALA A 1 92 ? -3.861 -8.104 -11.149 1.00 93.62 92 ALA A C 1
ATOM 744 O O . ALA A 1 92 ? -4.221 -9.091 -10.505 1.00 93.62 92 ALA A O 1
ATOM 745 N N . ASN A 1 93 ? -3.508 -6.959 -10.566 1.00 94.75 93 ASN A N 1
ATOM 746 C CA . ASN A 1 93 ? -3.515 -6.774 -9.119 1.00 94.75 93 ASN A CA 1
ATOM 747 C C . ASN A 1 93 ? -4.934 -6.500 -8.591 1.00 94.75 93 ASN A C 1
ATOM 749 O O . ASN A 1 93 ? -5.444 -5.387 -8.715 1.00 94.75 93 ASN A O 1
ATOM 753 N N . MET A 1 94 ? -5.570 -7.523 -8.015 1.00 93.19 94 MET A N 1
ATOM 754 C CA . MET A 1 94 ? -6.973 -7.500 -7.585 1.00 93.19 94 MET A CA 1
ATOM 755 C C . MET A 1 94 ? -7.110 -7.895 -6.111 1.00 93.19 94 MET A C 1
ATOM 757 O O . MET A 1 94 ? -6.406 -8.783 -5.635 1.00 93.19 94 MET A O 1
ATOM 761 N N . GLU A 1 95 ? -8.071 -7.298 -5.411 1.00 92.69 95 GLU A N 1
ATOM 762 C CA . GLU A 1 95 ? -8.465 -7.661 -4.048 1.00 92.69 95 GLU A CA 1
ATOM 763 C C . GLU A 1 95 ? -9.957 -8.015 -3.970 1.00 92.69 95 GLU A C 1
ATOM 765 O O . GLU A 1 95 ? -10.778 -7.566 -4.777 1.00 92.69 95 GLU A O 1
ATOM 770 N N . THR A 1 96 ? -10.311 -8.857 -2.999 1.00 91.94 96 THR A N 1
ATOM 771 C CA . THR A 1 96 ? -11.698 -9.244 -2.724 1.00 91.94 96 THR A CA 1
ATOM 772 C C . THR A 1 96 ? -12.330 -8.300 -1.711 1.00 91.94 96 THR A C 1
ATOM 774 O O . THR A 1 96 ? -11.779 -8.068 -0.636 1.00 91.94 96 THR A O 1
ATOM 777 N N . GLU A 1 97 ? -13.523 -7.816 -2.023 1.00 92.31 97 GLU A N 1
ATOM 778 C CA . GLU A 1 97 ? -14.369 -7.023 -1.142 1.00 92.31 97 GLU A CA 1
ATOM 779 C C . GLU A 1 97 ? -15.646 -7.801 -0.813 1.00 92.31 97 GLU A C 1
ATOM 781 O O . GLU A 1 97 ? -16.380 -8.226 -1.707 1.00 92.31 97 GLU A O 1
ATOM 786 N N . THR A 1 98 ? -15.910 -7.981 0.481 1.00 92.31 98 THR A N 1
ATOM 787 C CA . THR A 1 98 ? -17.118 -8.646 0.977 1.00 92.31 98 THR A CA 1
ATOM 788 C C . THR A 1 98 ? -18.214 -7.610 1.194 1.00 92.31 98 THR A C 1
ATOM 790 O O . THR A 1 98 ? -18.103 -6.753 2.070 1.00 92.31 98 THR A O 1
ATOM 793 N N . ILE A 1 99 ? -19.280 -7.688 0.402 1.00 91.69 99 ILE A N 1
ATOM 794 C CA . ILE A 1 99 ? -20.446 -6.810 0.493 1.00 91.69 99 ILE A CA 1
ATOM 795 C C . ILE A 1 99 ? -21.448 -7.453 1.460 1.00 91.69 99 ILE A C 1
ATOM 797 O O . ILE A 1 99 ? -22.021 -8.494 1.117 1.00 91.69 99 ILE A O 1
ATOM 801 N N . PRO A 1 100 ? -21.675 -6.859 2.649 1.00 91.94 100 PRO A N 1
ATOM 802 C CA . PRO A 1 100 ? -22.515 -7.468 3.666 1.00 91.94 100 PRO A CA 1
ATOM 803 C C . PRO A 1 100 ? -23.981 -7.497 3.233 1.00 91.94 100 PRO A C 1
ATOM 805 O O . PRO A 1 100 ? -24.536 -6.479 2.810 1.00 91.94 100 PRO A O 1
ATOM 808 N N . TYR A 1 101 ? -24.626 -8.651 3.384 1.00 91.81 101 TYR A N 1
ATOM 809 C CA . TYR A 1 101 ? -26.053 -8.793 3.142 1.00 91.81 101 TYR A CA 1
ATOM 810 C C . TYR A 1 101 ? -26.847 -8.591 4.434 1.00 91.81 101 TYR A C 1
ATOM 812 O O . TYR A 1 101 ? -26.628 -9.243 5.460 1.00 91.81 101 TYR A O 1
ATOM 820 N N . PHE A 1 102 ? -27.819 -7.686 4.361 1.00 92.00 102 PHE A N 1
ATOM 821 C CA . PHE A 1 102 ? -28.760 -7.412 5.437 1.00 92.00 102 PHE A CA 1
ATOM 822 C C . PHE A 1 102 ? -30.178 -7.744 4.988 1.00 92.00 102 PHE A C 1
ATOM 824 O O . PHE A 1 102 ? -30.554 -7.481 3.847 1.00 92.00 102 PHE A O 1
ATOM 831 N N . TYR A 1 103 ? -30.971 -8.276 5.910 1.00 91.06 103 TYR A N 1
ATOM 832 C CA . TYR A 1 103 ? -32.391 -8.543 5.717 1.00 91.06 103 TYR A CA 1
ATOM 833 C C . TYR A 1 103 ? -33.191 -8.070 6.932 1.00 91.06 103 TYR A C 1
ATOM 835 O O . TYR A 1 103 ? -32.634 -7.837 8.006 1.00 91.06 103 TYR A O 1
ATOM 843 N N . TYR A 1 104 ? -34.502 -7.929 6.762 1.00 91.62 104 TYR A N 1
ATOM 844 C CA . TYR A 1 104 ? -35.415 -7.612 7.854 1.00 91.62 104 TYR A CA 1
ATOM 845 C C . TYR A 1 104 ? -36.041 -8.901 8.383 1.00 91.62 104 TYR A C 1
ATOM 847 O O . TYR A 1 104 ? -36.668 -9.650 7.634 1.00 91.62 104 TYR A O 1
ATOM 855 N N . ALA A 1 105 ? -35.835 -9.182 9.668 1.00 86.31 105 ALA A N 1
ATOM 856 C CA . ALA A 1 105 ? -36.473 -10.304 10.347 1.00 86.31 105 ALA A CA 1
ATOM 857 C C . ALA A 1 105 ? -37.921 -9.956 10.745 1.00 86.31 105 ALA A C 1
ATOM 859 O O . ALA A 1 105 ? -38.326 -8.790 10.718 1.00 86.31 105 ALA A O 1
ATOM 860 N N . LYS A 1 106 ? -38.703 -10.969 11.153 1.00 83.56 106 LYS A N 1
ATOM 861 C CA . LYS A 1 106 ? -40.025 -10.746 11.765 1.00 83.56 106 LYS A CA 1
ATOM 862 C C . LYS A 1 106 ? -39.885 -9.739 12.918 1.00 83.56 106 LYS A C 1
ATOM 864 O O . LYS A 1 106 ? -39.008 -9.902 13.761 1.00 83.56 106 LYS A O 1
ATOM 869 N N . GLY A 1 107 ? -40.713 -8.693 12.916 1.00 86.62 107 GLY A N 1
ATOM 870 C CA . GLY A 1 107 ? -40.617 -7.571 13.861 1.00 86.62 107 GLY A CA 1
ATOM 871 C C . GLY A 1 107 ? -39.781 -6.373 13.382 1.00 86.62 107 GLY A C 1
ATOM 872 O O . GLY A 1 107 ? -39.538 -5.464 14.165 1.00 86.62 107 GLY A O 1
ATOM 873 N N . GLY A 1 108 ? -39.328 -6.346 12.121 1.00 87.94 108 GLY A N 1
ATOM 874 C CA . GLY A 1 108 ? -38.693 -5.163 11.515 1.00 87.94 108 GLY A CA 1
ATOM 875 C C . GLY A 1 108 ? -37.224 -4.936 11.897 1.00 87.94 108 GLY A C 1
ATOM 876 O O . GLY A 1 108 ? -36.636 -3.925 11.521 1.00 87.94 108 GLY A O 1
ATOM 877 N N . VAL A 1 109 ? -36.595 -5.877 12.606 1.00 88.50 109 VAL A N 1
ATOM 878 C CA . VAL A 1 109 ? -35.186 -5.771 13.015 1.00 88.50 109 VAL A CA 1
ATOM 879 C C . VAL A 1 109 ? -34.264 -6.110 11.840 1.00 88.50 109 VAL A C 1
ATOM 881 O O . VAL A 1 109 ? -34.354 -7.195 11.257 1.00 88.50 109 VAL A O 1
ATOM 884 N N . LYS A 1 110 ? -33.344 -5.197 11.503 1.00 92.12 110 LYS A N 1
ATOM 885 C CA . LYS A 1 110 ? -32.306 -5.411 10.482 1.00 92.12 110 LYS A CA 1
ATOM 886 C C . LYS A 1 110 ? -31.249 -6.386 11.011 1.00 92.12 110 LYS A C 1
ATOM 888 O O . LYS A 1 110 ? -30.528 -6.067 11.953 1.00 92.12 110 LYS A O 1
ATOM 893 N N . LYS A 1 111 ? -31.127 -7.560 10.390 1.00 92.94 111 LYS A N 1
ATOM 894 C CA . LYS A 1 111 ? -30.162 -8.610 10.750 1.00 92.94 111 LYS A CA 1
ATOM 895 C C . LYS A 1 111 ? -29.194 -8.876 9.593 1.00 92.94 111 LYS A C 1
ATOM 897 O O . LYS A 1 111 ? -29.581 -8.835 8.426 1.00 92.94 111 LYS A O 1
ATOM 902 N N . ARG A 1 112 ? -27.917 -9.119 9.913 1.00 90.31 112 ARG A N 1
ATOM 903 C CA . ARG A 1 112 ? -26.889 -9.527 8.939 1.00 90.31 112 ARG A CA 1
ATOM 904 C C . ARG A 1 112 ? -26.964 -11.035 8.718 1.00 90.31 112 ARG A C 1
ATOM 906 O O . ARG A 1 112 ? -27.100 -11.778 9.688 1.00 90.31 112 ARG A O 1
ATOM 913 N N . ASN A 1 113 ? -26.835 -11.472 7.469 1.00 90.62 113 ASN A N 1
ATOM 914 C CA . ASN A 1 113 ? -26.623 -12.878 7.138 1.00 90.62 113 ASN A CA 1
ATOM 915 C C . ASN A 1 113 ? -25.274 -13.033 6.409 1.00 90.62 113 ASN A C 1
ATOM 917 O O . ASN A 1 113 ? -25.235 -12.791 5.202 1.00 90.62 113 ASN A O 1
ATOM 921 N N . PRO A 1 114 ? -24.198 -13.427 7.125 1.00 91.38 114 PRO A N 1
ATOM 922 C CA . PRO A 1 114 ? -22.867 -13.610 6.545 1.00 91.38 114 PRO A CA 1
ATOM 923 C C . PRO A 1 114 ? -22.823 -14.620 5.392 1.00 91.38 114 PRO A C 1
ATOM 925 O O . PRO A 1 114 ? -22.055 -14.430 4.455 1.00 91.38 114 PRO A O 1
ATOM 928 N N . ASP A 1 115 ? -23.686 -15.640 5.407 1.00 90.50 115 ASP A N 1
ATOM 929 C CA . ASP A 1 115 ? -23.721 -16.692 4.377 1.00 90.50 115 ASP A CA 1
ATOM 930 C C . ASP A 1 115 ? -24.213 -16.170 3.020 1.00 90.50 115 ASP A C 1
ATOM 932 O O . ASP A 1 115 ? -24.064 -16.824 1.988 1.00 90.50 115 ASP A O 1
ATOM 936 N N . ARG A 1 116 ? -24.830 -14.982 3.013 1.00 88.94 116 ARG A N 1
ATOM 937 C CA . ARG A 1 116 ? -25.316 -14.295 1.811 1.00 88.94 116 ARG A CA 1
ATOM 938 C C . ARG A 1 116 ? -24.476 -13.085 1.424 1.00 88.94 116 ARG A C 1
ATOM 940 O O . ARG A 1 116 ? -24.859 -12.363 0.499 1.00 88.94 116 ARG A O 1
ATOM 947 N N . ASP A 1 117 ? -23.361 -12.852 2.110 1.00 92.69 117 ASP A N 1
ATOM 948 C CA . ASP A 1 117 ? -22.439 -11.789 1.740 1.00 92.69 117 ASP A CA 1
ATOM 949 C C . ASP A 1 117 ? -21.903 -12.049 0.319 1.00 92.69 117 ASP A C 1
ATOM 951 O O . ASP A 1 117 ? -21.510 -13.161 -0.037 1.00 92.69 117 ASP A O 1
ATOM 955 N N . LYS A 1 118 ? -21.910 -11.017 -0.530 1.00 91.44 118 LYS A N 1
ATOM 956 C CA . LYS A 1 118 ? -21.422 -11.134 -1.912 1.00 91.44 118 LYS A CA 1
ATOM 957 C C . LYS A 1 118 ? -19.938 -10.803 -1.960 1.00 91.44 118 LYS A C 1
ATOM 959 O O . LYS A 1 118 ? -19.526 -9.777 -1.429 1.00 91.44 118 LYS A O 1
ATOM 964 N N . ILE A 1 119 ? -19.148 -11.612 -2.658 1.00 91.88 119 ILE A N 1
ATOM 965 C CA . ILE A 1 119 ? -17.734 -11.315 -2.913 1.00 91.88 119 ILE A CA 1
ATOM 966 C C . ILE A 1 119 ? -17.625 -10.573 -4.245 1.00 91.88 119 ILE A C 1
ATOM 968 O O . ILE A 1 119 ? -18.040 -11.081 -5.287 1.00 91.88 119 ILE A O 1
ATOM 972 N N . ARG A 1 120 ? -17.055 -9.369 -4.218 1.00 91.62 120 ARG A N 1
ATOM 973 C CA . ARG A 1 120 ? -16.734 -8.572 -5.404 1.00 91.62 120 ARG A CA 1
ATOM 974 C C . ARG A 1 120 ? -15.222 -8.478 -5.561 1.00 91.62 120 ARG A C 1
ATOM 976 O O . ARG A 1 120 ? -14.509 -8.238 -4.597 1.00 91.62 120 ARG A O 1
ATOM 983 N N . TRP A 1 121 ? -14.735 -8.620 -6.788 1.00 89.06 121 TRP A N 1
ATOM 984 C CA . TRP A 1 121 ? -13.338 -8.344 -7.118 1.00 89.06 121 TRP A CA 1
ATOM 985 C C . TRP A 1 121 ? -13.184 -6.881 -7.520 1.00 89.06 121 TRP A C 1
ATOM 987 O O . TRP A 1 121 ? -13.949 -6.394 -8.357 1.00 89.06 121 TRP A O 1
ATOM 997 N N . LYS A 1 122 ? -12.198 -6.194 -6.948 1.00 91.62 122 LYS A N 1
ATOM 998 C CA . LYS A 1 122 ? -11.830 -4.820 -7.307 1.00 91.62 122 LYS A CA 1
ATOM 999 C C . LYS A 1 122 ? -10.319 -4.687 -7.458 1.00 91.62 122 LYS A C 1
ATOM 1001 O O . LYS A 1 122 ? -9.581 -5.555 -7.002 1.00 91.62 122 LYS A O 1
ATOM 1006 N N . ASP A 1 123 ? -9.875 -3.618 -8.103 1.00 91.94 123 ASP A N 1
ATOM 1007 C CA . ASP A 1 123 ? -8.452 -3.319 -8.247 1.00 91.94 123 ASP A CA 1
ATOM 1008 C C . ASP A 1 123 ? -7.828 -3.127 -6.860 1.00 91.94 123 ASP A C 1
ATOM 1010 O O . ASP A 1 123 ? -8.356 -2.386 -6.026 1.00 91.94 123 ASP A O 1
ATOM 1014 N N . ALA A 1 124 ? -6.714 -3.807 -6.601 1.00 94.00 124 ALA A N 1
ATOM 1015 C CA . ALA A 1 124 ? -6.032 -3.685 -5.324 1.00 94.00 124 ALA A CA 1
ATOM 1016 C C . ALA A 1 124 ? -5.288 -2.350 -5.242 1.00 94.00 124 ALA A C 1
ATOM 1018 O O . ALA A 1 124 ? -4.525 -1.976 -6.135 1.00 94.00 124 ALA A O 1
ATOM 1019 N N . ASN A 1 125 ? -5.463 -1.653 -4.121 1.00 94.56 125 ASN A N 1
ATOM 1020 C CA . ASN A 1 125 ? -4.780 -0.381 -3.849 1.00 94.56 125 ASN A CA 1
ATOM 1021 C C . ASN A 1 125 ? -3.418 -0.577 -3.181 1.00 94.56 125 ASN A C 1
ATOM 1023 O O . ASN A 1 125 ? -2.743 0.385 -2.802 1.00 94.56 125 ASN A O 1
ATOM 1027 N N . THR A 1 126 ? -3.030 -1.832 -2.962 1.00 95.88 126 THR A N 1
ATOM 1028 C CA . THR A 1 126 ? -1.773 -2.187 -2.316 1.00 95.88 126 THR A CA 1
ATOM 1029 C C . THR A 1 126 ? -1.122 -3.372 -3.009 1.00 95.88 126 THR A C 1
ATOM 1031 O O . THR A 1 126 ? -1.796 -4.149 -3.680 1.00 95.88 126 THR A O 1
ATOM 1034 N N . ILE A 1 127 ? 0.192 -3.491 -2.856 1.00 95.62 127 ILE A N 1
ATOM 1035 C CA . ILE A 1 127 ? 0.987 -4.600 -3.379 1.00 95.62 127 ILE A CA 1
ATOM 1036 C C . ILE A 1 127 ? 2.117 -4.924 -2.402 1.00 95.62 127 ILE A C 1
ATOM 1038 O O . ILE A 1 127 ? 2.702 -4.018 -1.796 1.00 95.62 127 ILE A O 1
ATOM 1042 N N . ARG A 1 128 ? 2.428 -6.209 -2.215 1.00 95.25 128 ARG A N 1
ATOM 1043 C CA . ARG A 1 128 ? 3.582 -6.642 -1.420 1.00 95.25 128 ARG A CA 1
ATOM 1044 C C . ARG A 1 128 ? 4.752 -6.960 -2.333 1.00 95.25 128 ARG A C 1
ATOM 1046 O O . ARG A 1 128 ? 4.683 -7.856 -3.175 1.00 95.25 128 ARG A O 1
ATOM 1053 N N . LEU A 1 129 ? 5.849 -6.242 -2.128 1.00 95.06 129 LEU A N 1
ATOM 1054 C CA . LEU A 1 129 ? 7.082 -6.440 -2.875 1.00 95.06 129 LEU A CA 1
ATOM 1055 C C . LEU A 1 129 ? 8.294 -6.427 -1.951 1.00 95.06 129 LEU A C 1
ATOM 1057 O O . LEU A 1 129 ? 8.288 -5.803 -0.892 1.00 95.06 129 LEU A O 1
ATOM 1061 N N . LYS A 1 130 ? 9.341 -7.131 -2.359 1.00 95.50 130 LYS A N 1
ATOM 1062 C CA . LYS A 1 130 ? 10.643 -7.168 -1.697 1.00 95.50 130 LYS A CA 1
ATOM 1063 C C . LYS A 1 130 ? 11.652 -6.478 -2.606 1.00 95.50 130 LYS A C 1
ATOM 1065 O O . LYS A 1 130 ? 11.861 -6.943 -3.725 1.00 95.50 130 LYS A O 1
ATOM 1070 N N . LYS A 1 131 ? 12.270 -5.386 -2.149 1.00 95.88 131 LYS A N 1
ATOM 1071 C CA . LYS A 1 131 ? 13.394 -4.771 -2.871 1.00 95.88 131 LYS A CA 1
ATOM 1072 C C . LYS A 1 131 ? 14.576 -5.738 -2.869 1.00 95.88 131 LYS A C 1
ATOM 1074 O O . LYS A 1 131 ? 14.994 -6.186 -1.805 1.00 95.88 131 LYS A O 1
ATOM 1079 N N . LEU A 1 132 ? 15.082 -6.088 -4.045 1.00 95.12 132 LEU A N 1
ATOM 1080 C CA . LEU A 1 132 ? 16.252 -6.953 -4.196 1.00 95.12 132 LEU A CA 1
ATOM 1081 C C . LEU A 1 132 ? 17.529 -6.118 -4.241 1.00 95.12 132 LEU A C 1
ATOM 1083 O O . LEU A 1 132 ? 18.473 -6.403 -3.513 1.00 95.12 132 LEU A O 1
ATOM 1087 N N . ARG A 1 133 ? 17.534 -5.078 -5.079 1.00 94.31 133 ARG A N 1
ATOM 1088 C CA . ARG A 1 133 ? 18.619 -4.100 -5.182 1.00 94.31 133 ARG A CA 1
ATOM 1089 C C . ARG A 1 133 ? 18.113 -2.776 -5.741 1.00 94.31 133 ARG A C 1
ATOM 1091 O O . ARG A 1 133 ? 17.127 -2.743 -6.485 1.00 94.31 133 ARG A O 1
ATOM 1098 N N . LYS A 1 134 ? 18.833 -1.702 -5.435 1.00 94.94 134 LYS A N 1
ATOM 1099 C CA . LYS A 1 134 ? 18.655 -0.395 -6.064 1.00 94.94 134 LYS A CA 1
ATOM 1100 C C . LYS A 1 134 ? 19.342 -0.376 -7.431 1.00 94.94 134 LYS A C 1
ATOM 1102 O O . LYS A 1 134 ? 20.461 -0.861 -7.563 1.00 94.94 134 LYS A O 1
ATOM 1107 N N . LEU A 1 135 ? 18.641 0.135 -8.439 1.00 92.88 135 LEU A N 1
ATOM 1108 C CA . LEU A 1 135 ? 19.151 0.321 -9.801 1.00 92.88 135 LEU A CA 1
ATOM 1109 C C . LEU A 1 135 ? 19.461 1.795 -10.082 1.00 92.88 135 LEU A C 1
ATOM 1111 O O . LEU A 1 135 ? 20.406 2.087 -10.800 1.00 92.88 135 LEU A O 1
ATOM 1115 N N . ASP A 1 136 ? 18.653 2.702 -9.530 1.00 91.88 136 ASP A N 1
ATOM 1116 C CA . ASP A 1 136 ? 18.769 4.157 -9.683 1.00 91.88 136 ASP A CA 1
ATOM 1117 C C . ASP A 1 136 ? 18.151 4.854 -8.455 1.00 91.88 136 ASP A C 1
ATOM 1119 O O . ASP A 1 136 ? 17.595 4.178 -7.587 1.00 91.88 136 ASP A O 1
ATOM 1123 N N . GLU A 1 137 ? 18.187 6.187 -8.376 1.00 89.44 137 GLU A N 1
ATOM 1124 C CA . GLU A 1 137 ? 17.695 6.985 -7.240 1.00 89.44 137 GLU A CA 1
ATOM 1125 C C . GLU A 1 137 ? 16.305 6.548 -6.749 1.00 89.44 137 GLU A C 1
ATOM 1127 O O . GLU A 1 137 ? 16.106 6.354 -5.548 1.00 89.44 137 GLU A O 1
ATOM 1132 N N . SER A 1 138 ? 15.379 6.315 -7.684 1.00 92.62 138 SER A N 1
ATOM 1133 C CA . SER A 1 138 ? 14.003 5.871 -7.421 1.00 92.62 138 SER A CA 1
ATOM 1134 C C . SER A 1 138 ? 13.655 4.520 -8.058 1.00 92.62 138 SER A C 1
ATOM 1136 O O . SER A 1 138 ? 12.507 4.083 -7.982 1.00 92.62 138 SER A O 1
ATOM 1138 N N . LYS A 1 139 ? 14.614 3.836 -8.694 1.00 95.00 139 LYS A N 1
ATOM 1139 C CA . LYS A 1 139 ? 14.380 2.589 -9.440 1.00 95.00 139 LYS A CA 1
ATOM 1140 C C . LYS A 1 139 ? 14.944 1.400 -8.677 1.00 95.00 139 LYS A C 1
ATOM 1142 O O . LYS A 1 139 ? 16.121 1.377 -8.326 1.00 95.00 139 LYS A O 1
ATOM 1147 N N . TYR A 1 140 ? 14.120 0.378 -8.486 1.00 95.81 140 TYR A N 1
ATOM 1148 C CA . TYR A 1 140 ? 14.483 -0.817 -7.730 1.00 95.81 140 TYR A CA 1
ATOM 1149 C C . TYR A 1 140 ? 14.137 -2.079 -8.515 1.00 95.81 140 TYR A C 1
ATOM 1151 O O . TYR A 1 140 ? 13.047 -2.185 -9.082 1.00 95.81 140 TYR A O 1
ATOM 1159 N N . GLU A 1 141 ? 15.037 -3.063 -8.504 1.00 95.81 141 GLU A N 1
ATOM 1160 C CA . GLU A 1 141 ? 14.665 -4.434 -8.850 1.00 95.81 141 GLU A CA 1
ATOM 1161 C C . GLU A 1 141 ? 13.897 -5.009 -7.661 1.00 95.81 141 GLU A C 1
ATOM 1163 O O . GLU A 1 141 ? 14.379 -4.994 -6.524 1.00 95.81 141 GLU A O 1
ATOM 1168 N N . VAL A 1 142 ? 12.686 -5.493 -7.912 1.00 96.19 142 VAL A N 1
ATOM 1169 C CA . VAL A 1 142 ? 11.775 -5.972 -6.878 1.00 96.19 142 VAL A CA 1
ATOM 1170 C C . VAL A 1 142 ? 11.270 -7.368 -7.193 1.00 96.19 142 VAL A C 1
ATOM 1172 O O . VAL A 1 142 ? 11.154 -7.779 -8.345 1.00 96.19 142 VAL A O 1
ATOM 1175 N N . GLN A 1 143 ? 10.922 -8.091 -6.142 1.00 96.00 143 GLN A N 1
ATOM 1176 C CA . GLN A 1 143 ? 10.229 -9.363 -6.211 1.00 96.00 143 GLN A CA 1
ATOM 1177 C C . GLN A 1 143 ? 8.805 -9.180 -5.697 1.00 96.00 143 GLN A C 1
ATOM 1179 O O . GLN A 1 143 ? 8.608 -8.772 -4.553 1.00 96.00 143 GLN A O 1
ATOM 1184 N N . ILE A 1 144 ? 7.814 -9.475 -6.533 1.00 94.94 144 ILE A N 1
ATOM 1185 C CA . ILE A 1 144 ? 6.405 -9.292 -6.201 1.00 94.94 144 ILE A CA 1
ATOM 1186 C C . ILE A 1 144 ? 5.885 -10.554 -5.511 1.00 94.94 144 ILE A C 1
ATOM 1188 O O . ILE A 1 144 ? 5.617 -11.576 -6.149 1.00 94.94 144 ILE A O 1
ATOM 1192 N N . SER A 1 145 ? 5.764 -10.493 -4.188 1.00 91.94 145 SER A N 1
ATOM 1193 C CA . SER A 1 145 ? 5.480 -11.666 -3.356 1.00 91.94 145 SER A CA 1
ATOM 1194 C C . SER A 1 145 ? 4.067 -12.206 -3.535 1.00 91.94 145 SER A C 1
ATOM 1196 O O . SER A 1 145 ? 3.874 -13.417 -3.486 1.00 91.94 145 SER A O 1
ATOM 1198 N N . ASP A 1 146 ? 3.100 -11.333 -3.818 1.00 88.25 146 ASP A N 1
ATOM 1199 C CA . ASP A 1 146 ? 1.705 -11.733 -4.043 1.00 88.25 146 ASP A CA 1
ATOM 1200 C C . ASP A 1 146 ? 1.524 -12.515 -5.363 1.00 88.25 146 ASP A C 1
ATOM 1202 O O . ASP A 1 146 ? 0.542 -13.232 -5.541 1.00 88.25 146 ASP A O 1
ATOM 1206 N N . PHE A 1 147 ? 2.498 -12.437 -6.280 1.00 91.00 147 PHE A N 1
ATOM 1207 C CA . PHE A 1 147 ? 2.408 -13.002 -7.629 1.00 91.00 147 PHE A CA 1
ATOM 1208 C C . PHE A 1 147 ? 3.570 -13.947 -7.921 1.00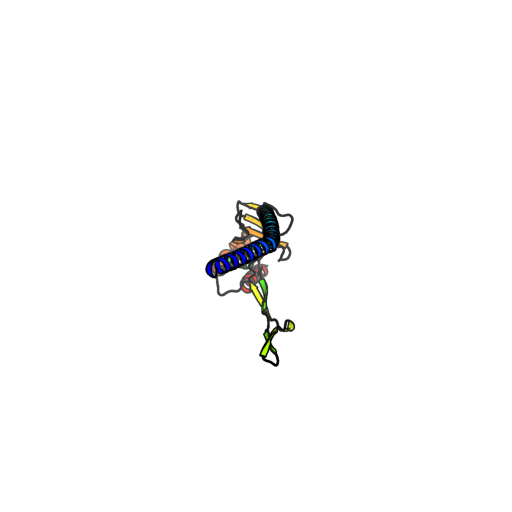 91.00 147 PHE A C 1
ATOM 1210 O O . PHE A 1 147 ? 4.380 -13.704 -8.815 1.00 91.00 147 PHE A O 1
ATOM 1217 N N . ARG A 1 148 ? 3.647 -15.045 -7.156 1.00 90.06 148 ARG A N 1
ATOM 1218 C CA . ARG A 1 148 ? 4.642 -16.125 -7.323 1.00 90.06 148 ARG A CA 1
ATOM 1219 C C . ARG A 1 148 ? 6.084 -15.619 -7.372 1.00 90.06 148 ARG A C 1
ATOM 1221 O O . ARG A 1 148 ? 6.902 -16.163 -8.108 1.00 90.06 148 ARG A O 1
ATOM 1228 N N . ASN A 1 149 ? 6.396 -14.580 -6.597 1.00 90.69 149 ASN A N 1
ATOM 1229 C CA . ASN A 1 149 ? 7.752 -14.050 -6.503 1.00 90.69 149 ASN A CA 1
ATOM 1230 C C . ASN A 1 149 ? 8.338 -13.625 -7.865 1.00 90.69 149 ASN A C 1
ATOM 1232 O O . ASN A 1 149 ? 9.554 -13.698 -8.07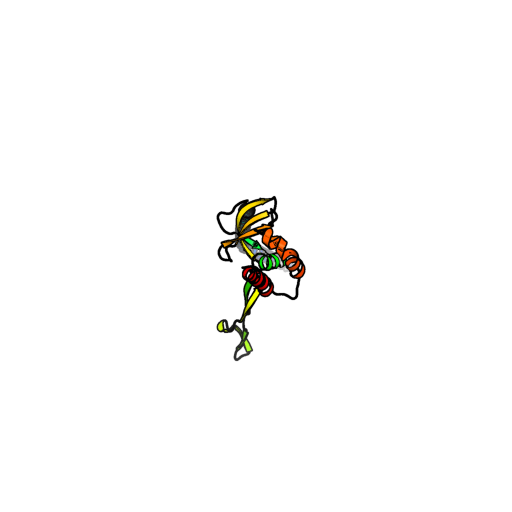5 1.00 90.69 149 ASN A O 1
ATOM 1236 N N . ARG A 1 150 ? 7.481 -13.175 -8.791 1.00 90.56 150 ARG A N 1
ATOM 1237 C CA . ARG A 1 150 ? 7.915 -12.654 -10.089 1.00 90.56 150 ARG A CA 1
ATOM 1238 C C . ARG A 1 150 ? 8.768 -11.410 -9.894 1.00 90.56 150 ARG A C 1
ATOM 1240 O O . ARG A 1 150 ? 8.467 -10.563 -9.052 1.00 90.56 150 ARG A O 1
ATOM 1247 N N . LYS A 1 151 ? 9.838 -11.311 -10.674 1.00 93.88 151 LYS A N 1
ATOM 1248 C CA . LYS A 1 151 ? 10.685 -10.123 -10.687 1.00 93.88 151 LYS A CA 1
ATOM 1249 C C . LYS A 1 151 ? 10.001 -9.011 -11.473 1.00 93.88 151 LYS A C 1
ATOM 1251 O O . LYS A 1 151 ? 9.331 -9.284 -12.468 1.00 93.88 151 LYS A O 1
ATOM 1256 N N . ALA A 1 152 ? 10.209 -7.776 -11.040 1.00 94.38 152 ALA A N 1
ATOM 1257 C CA . ALA A 1 152 ? 9.836 -6.571 -11.765 1.00 94.38 152 ALA A CA 1
ATOM 1258 C C . ALA A 1 152 ? 10.817 -5.435 -11.460 1.00 94.38 152 ALA A C 1
ATOM 1260 O O . ALA A 1 152 ? 11.588 -5.505 -10.503 1.00 94.38 152 ALA A O 1
ATOM 1261 N N . VAL A 1 153 ? 10.761 -4.366 -12.247 1.00 95.44 153 VAL A N 1
ATOM 1262 C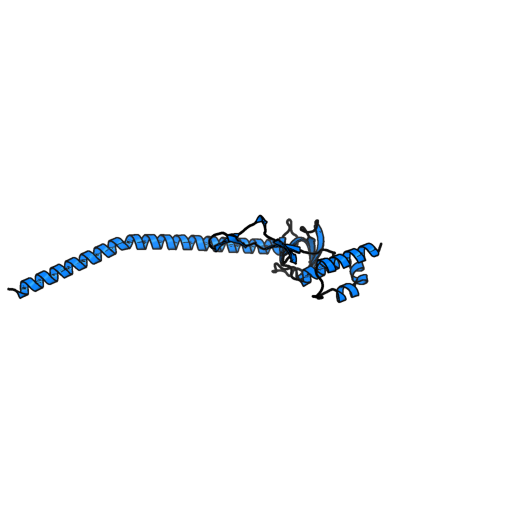 CA . VAL A 1 153 ? 11.423 -3.099 -11.928 1.00 95.44 153 VAL A CA 1
ATOM 1263 C C . VAL A 1 153 ? 10.360 -2.114 -11.463 1.00 95.44 153 VAL A C 1
ATOM 1265 O O . VAL A 1 153 ? 9.453 -1.793 -12.224 1.00 95.44 153 VAL A O 1
ATOM 1268 N N . ALA A 1 154 ? 10.449 -1.635 -10.225 1.00 96.12 154 ALA A N 1
ATOM 1269 C CA . ALA A 1 154 ? 9.496 -0.681 -9.660 1.00 96.12 154 ALA A CA 1
ATOM 1270 C C . ALA A 1 154 ? 10.135 0.697 -9.473 1.00 96.12 154 ALA A C 1
ATOM 1272 O O . ALA A 1 154 ? 11.304 0.800 -9.096 1.00 96.12 154 ALA A O 1
ATOM 1273 N N . ILE A 1 155 ? 9.342 1.748 -9.692 1.00 96.12 155 ILE A N 1
ATOM 1274 C CA . ILE A 1 155 ? 9.701 3.121 -9.333 1.00 96.12 155 ILE A CA 1
ATOM 1275 C C . ILE A 1 155 ? 9.059 3.463 -7.992 1.00 96.12 155 ILE A C 1
ATOM 1277 O O . ILE A 1 155 ? 7.831 3.509 -7.876 1.00 96.12 155 ILE A O 1
ATOM 1281 N N . ILE A 1 156 ? 9.900 3.684 -6.987 1.00 94.81 156 ILE A N 1
ATOM 1282 C CA . ILE A 1 156 ? 9.525 3.992 -5.608 1.00 94.81 156 ILE A CA 1
ATOM 1283 C C . ILE A 1 156 ? 10.354 5.202 -5.186 1.00 94.81 156 ILE A C 1
ATOM 1285 O O . ILE A 1 156 ? 11.574 5.116 -5.082 1.00 94.81 156 ILE A O 1
ATOM 1289 N N . GLU A 1 157 ? 9.698 6.334 -4.955 1.00 91.88 157 GLU A N 1
ATOM 1290 C CA . GLU A 1 157 ? 10.375 7.544 -4.485 1.00 91.88 157 GLU A CA 1
ATOM 1291 C C . GLU A 1 157 ? 10.774 7.368 -3.013 1.00 91.88 157 GLU A C 1
ATOM 1293 O O . GLU A 1 157 ? 9.979 6.881 -2.196 1.00 91.88 157 GLU A O 1
ATOM 1298 N N . VAL A 1 158 ? 12.008 7.745 -2.669 1.00 88.31 158 VAL A N 1
ATOM 1299 C CA . VAL A 1 158 ? 12.510 7.683 -1.288 1.00 88.31 158 VAL A CA 1
ATOM 1300 C C . VAL A 1 158 ? 11.597 8.515 -0.391 1.00 88.31 158 VAL A C 1
ATOM 1302 O O . VAL A 1 158 ? 11.170 9.604 -0.766 1.00 88.31 158 VAL A O 1
ATOM 1305 N N . GLY A 1 159 ? 11.246 8.000 0.788 1.00 88.00 159 GLY A N 1
ATOM 1306 C CA . GLY A 1 159 ? 10.318 8.703 1.670 1.00 88.00 159 GLY A CA 1
ATOM 1307 C C . GLY A 1 159 ? 8.842 8.363 1.427 1.00 88.00 159 GLY A C 1
ATOM 1308 O O . GLY A 1 159 ? 8.001 8.687 2.273 1.00 88.00 159 GLY A O 1
ATOM 1309 N N . THR A 1 160 ? 8.502 7.649 0.345 1.00 90.56 160 THR A N 1
ATOM 1310 C CA . THR A 1 160 ? 7.111 7.322 -0.015 1.00 90.56 160 THR A CA 1
ATOM 1311 C C . THR A 1 160 ? 6.776 5.846 0.202 1.00 90.56 160 THR A C 1
ATOM 1313 O O . THR A 1 160 ? 7.590 4.952 -0.016 1.00 90.56 160 THR A O 1
ATOM 1316 N N . ASP A 1 161 ? 5.550 5.560 0.651 1.00 92.12 161 ASP A N 1
ATOM 1317 C CA . ASP A 1 161 ? 5.008 4.196 0.736 1.00 92.12 161 ASP A CA 1
ATOM 1318 C C . ASP A 1 161 ? 4.253 3.787 -0.537 1.00 92.12 161 ASP A C 1
ATOM 1320 O O . ASP A 1 161 ? 3.377 2.926 -0.483 1.00 92.12 161 ASP A O 1
ATOM 1324 N N . TYR A 1 162 ? 4.596 4.392 -1.677 1.00 94.19 162 TYR A N 1
ATOM 1325 C CA . TYR A 1 162 ? 3.833 4.316 -2.915 1.00 94.19 162 TYR A CA 1
ATOM 1326 C C . TYR A 1 162 ? 4.692 3.827 -4.087 1.00 94.19 162 TYR A C 1
ATOM 1328 O O . TYR A 1 162 ? 5.786 4.332 -4.331 1.00 94.19 162 TYR A O 1
ATOM 1336 N N . VAL A 1 163 ? 4.177 2.854 -4.838 1.00 95.56 163 VAL A N 1
ATOM 1337 C CA . VAL A 1 163 ? 4.747 2.443 -6.124 1.00 95.56 163 VAL A CA 1
ATOM 1338 C C . VAL A 1 163 ? 4.151 3.325 -7.207 1.00 95.56 163 VAL A C 1
ATOM 1340 O O . VAL A 1 163 ? 2.951 3.263 -7.486 1.00 95.56 163 VAL A O 1
ATOM 1343 N N . LYS A 1 164 ? 5.004 4.131 -7.842 1.00 94.38 164 LYS A N 1
ATOM 1344 C CA . LYS A 1 164 ? 4.592 5.061 -8.893 1.00 94.38 164 LYS A CA 1
ATOM 1345 C C . LYS A 1 164 ? 4.193 4.328 -10.163 1.00 94.38 164 LYS A C 1
ATOM 1347 O O . LYS A 1 164 ? 3.127 4.578 -10.719 1.00 94.38 164 LYS A O 1
ATOM 1352 N N . THR A 1 165 ? 5.066 3.441 -10.626 1.00 94.44 165 THR A N 1
ATOM 1353 C CA . THR A 1 165 ? 4.918 2.698 -11.879 1.00 94.44 165 THR A CA 1
ATOM 1354 C C . THR A 1 165 ? 5.895 1.522 -11.908 1.00 94.44 165 THR A C 1
ATOM 1356 O O . THR A 1 165 ? 6.806 1.459 -11.076 1.00 94.44 165 THR A O 1
ATOM 1359 N N . PHE A 1 166 ? 5.739 0.611 -12.867 1.00 93.94 166 PHE A N 1
ATOM 1360 C CA . PHE A 1 166 ? 6.706 -0.459 -13.118 1.00 93.94 166 PHE A CA 1
ATOM 1361 C C . PHE A 1 166 ? 7.393 -0.260 -14.456 1.00 93.94 166 PHE A C 1
ATOM 1363 O O . PHE A 1 166 ? 6.702 -0.046 -15.441 1.00 93.94 166 PHE A O 1
ATOM 1370 N N . TYR A 1 167 ? 8.720 -0.371 -14.506 1.00 91.00 167 TYR A N 1
ATOM 1371 C CA . TYR A 1 167 ? 9.531 -0.394 -15.732 1.00 91.00 167 TYR A CA 1
ATOM 1372 C C . TYR A 1 167 ? 9.586 -1.798 -16.335 1.00 91.00 167 TYR A C 1
ATOM 1374 O O . TYR A 1 167 ? 9.370 -2.748 -15.589 1.00 91.00 167 TYR A O 1
ATOM 1382 N N . PRO A 1 168 ? 9.823 -1.971 -17.647 1.00 84.69 168 PRO A N 1
ATOM 1383 C CA . PRO A 1 168 ? 10.091 -3.294 -18.204 1.00 84.69 168 PRO A CA 1
ATOM 1384 C C . PRO A 1 168 ? 11.401 -3.854 -17.628 1.00 84.69 168 PRO A C 1
ATOM 1386 O O . PRO A 1 168 ? 12.342 -3.100 -17.386 1.00 84.69 168 PRO A O 1
ATOM 1389 N N . ILE A 1 169 ? 11.455 -5.169 -17.391 1.00 82.25 169 ILE A N 1
ATOM 1390 C CA . ILE A 1 169 ? 12.733 -5.859 -17.128 1.00 82.25 169 ILE A CA 1
ATOM 1391 C C . ILE A 1 169 ? 13.534 -5.977 -18.422 1.00 82.25 169 ILE A C 1
ATOM 1393 O O . ILE A 1 169 ? 14.741 -5.772 -18.413 1.00 82.25 169 ILE A O 1
ATOM 1397 N N . ASP A 1 170 ? 12.848 -6.335 -19.506 1.00 79.50 170 ASP A N 1
ATOM 1398 C CA . ASP A 1 170 ? 13.428 -6.523 -20.827 1.00 79.50 170 ASP A CA 1
ATOM 1399 C C . ASP A 1 170 ? 12.970 -5.392 -21.753 1.00 79.50 170 ASP A C 1
ATOM 1401 O O . ASP A 1 170 ? 11.781 -5.257 -22.064 1.00 79.50 170 ASP A O 1
ATOM 1405 N N . GLU A 1 171 ? 13.922 -4.561 -22.174 1.00 78.75 171 GLU A N 1
ATOM 1406 C CA . GLU A 1 171 ? 13.672 -3.476 -23.121 1.00 78.75 171 GLU A CA 1
ATOM 1407 C C . GLU A 1 171 ? 13.283 -4.003 -24.509 1.00 78.75 171 GLU A C 1
ATOM 1409 O O . GLU A 1 171 ? 12.561 -3.315 -25.229 1.00 78.75 171 GLU A O 1
ATOM 1414 N N . GLY A 1 172 ? 13.675 -5.230 -24.873 1.00 80.50 172 GLY A N 1
ATOM 1415 C CA . GLY A 1 172 ? 13.330 -5.858 -26.147 1.00 80.50 172 GLY A CA 1
ATOM 1416 C C . GLY A 1 172 ? 11.820 -6.006 -26.328 1.00 80.50 172 GLY A C 1
ATOM 1417 O O . GLY A 1 172 ? 11.258 -5.481 -27.292 1.00 80.50 172 GLY A O 1
ATOM 1418 N N . TRP A 1 173 ? 11.137 -6.633 -25.362 1.00 74.31 173 TRP A N 1
ATOM 1419 C CA . TRP A 1 173 ? 9.672 -6.744 -25.383 1.00 74.31 173 TRP A CA 1
ATOM 1420 C C . TRP A 1 173 ? 8.993 -5.372 -25.448 1.00 74.31 173 TRP A C 1
ATOM 1422 O O . TRP A 1 173 ? 8.053 -5.187 -26.226 1.00 74.31 173 TRP A O 1
ATOM 1432 N N . PHE A 1 174 ? 9.476 -4.407 -24.655 1.00 79.69 174 PHE A N 1
ATOM 1433 C CA . PHE A 1 174 ? 8.900 -3.062 -24.602 1.00 79.69 174 PHE A CA 1
ATOM 1434 C C . PHE A 1 174 ? 9.050 -2.324 -25.933 1.00 79.69 174 PHE A C 1
ATOM 1436 O O . PHE A 1 174 ? 8.089 -1.718 -26.398 1.00 79.69 174 PHE A O 1
ATOM 1443 N N . ASN A 1 175 ? 10.212 -2.413 -26.576 1.00 83.38 175 ASN A N 1
ATOM 1444 C CA . ASN A 1 175 ? 10.458 -1.757 -27.857 1.00 83.38 175 ASN A CA 1
ATOM 1445 C C . ASN A 1 175 ? 9.570 -2.331 -28.970 1.00 83.38 175 ASN A C 1
ATOM 1447 O O . ASN A 1 175 ? 9.051 -1.567 -29.782 1.00 83.38 175 ASN A O 1
ATOM 1451 N N . ILE A 1 176 ? 9.323 -3.646 -28.964 1.00 83.00 176 ILE A N 1
ATOM 1452 C CA . ILE A 1 176 ? 8.425 -4.307 -29.927 1.00 83.00 176 ILE A CA 1
ATOM 1453 C C . ILE A 1 176 ? 6.960 -3.896 -29.698 1.00 83.00 176 ILE A C 1
ATOM 1455 O O . ILE A 1 176 ? 6.223 -3.655 -30.652 1.00 83.00 176 ILE A O 1
ATOM 1459 N N . HIS A 1 177 ? 6.527 -3.784 -28.439 1.00 82.50 177 HIS A N 1
ATOM 1460 C CA . HIS A 1 177 ? 5.119 -3.569 -28.078 1.00 82.50 177 HIS A CA 1
ATOM 1461 C C . HIS A 1 177 ? 4.801 -2.138 -27.629 1.00 82.50 177 HIS A C 1
ATOM 1463 O O . HIS A 1 177 ? 3.738 -1.887 -27.056 1.00 82.50 177 HIS A O 1
ATOM 1469 N N . ARG A 1 178 ? 5.685 -1.175 -27.901 1.00 82.88 178 ARG A N 1
ATOM 1470 C CA . ARG A 1 178 ? 5.552 0.209 -27.429 1.00 82.88 178 ARG A CA 1
ATOM 1471 C C . ARG A 1 178 ? 4.219 0.848 -27.821 1.00 82.88 178 ARG A C 1
ATOM 1473 O O . ARG A 1 178 ? 3.548 1.419 -26.967 1.00 82.88 178 ARG A O 1
ATOM 1480 N N . GLY A 1 179 ? 3.810 0.698 -29.082 1.00 82.56 179 GLY A N 1
ATOM 1481 C CA . GLY A 1 179 ? 2.539 1.245 -29.571 1.00 82.56 179 GLY A CA 1
ATOM 1482 C C . GLY A 1 179 ? 1.315 0.633 -28.879 1.00 82.56 179 GLY A C 1
ATOM 1483 O O . GLY A 1 179 ? 0.322 1.320 -28.652 1.00 82.56 179 GLY A O 1
ATOM 1484 N N . LEU A 1 180 ? 1.399 -0.639 -28.471 1.00 80.75 180 LEU A N 1
ATOM 1485 C CA . LEU A 1 180 ? 0.346 -1.286 -27.690 1.00 80.75 180 LEU A CA 1
ATOM 1486 C C . LEU A 1 180 ? 0.272 -0.696 -26.280 1.00 80.75 180 LEU A C 1
ATOM 1488 O O . LEU A 1 180 ? -0.821 -0.415 -25.799 1.00 80.75 180 LEU A O 1
ATOM 1492 N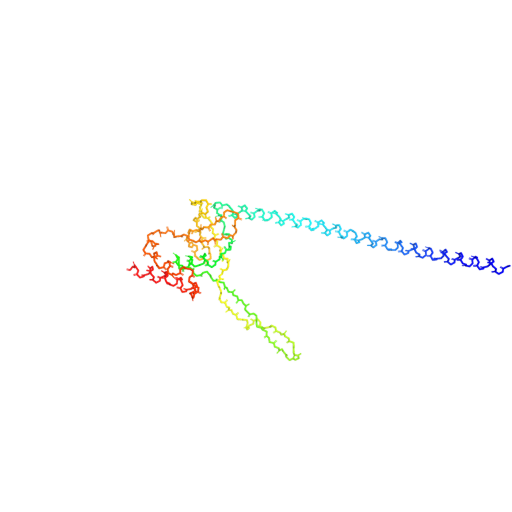 N . GLU A 1 181 ? 1.412 -0.480 -25.617 1.00 83.56 181 GLU A N 1
ATOM 1493 C CA . GLU A 1 181 ? 1.396 0.171 -24.307 1.00 83.56 181 GLU A CA 1
ATOM 1494 C C . GLU A 1 181 ? 0.826 1.590 -24.401 1.00 83.56 181 GLU A C 1
ATOM 1496 O O . GLU A 1 181 ? -0.011 1.949 -23.579 1.00 83.56 181 GLU A O 1
ATOM 1501 N N . GLU A 1 182 ? 1.226 2.377 -25.401 1.00 84.75 182 GLU A N 1
ATOM 1502 C CA . GLU A 1 182 ? 0.706 3.734 -25.610 1.00 84.75 182 GLU A CA 1
ATOM 1503 C C . GLU A 1 182 ? -0.819 3.743 -25.827 1.00 84.75 182 GLU A C 1
ATOM 1505 O O . GLU A 1 182 ? -1.499 4.613 -25.288 1.00 84.75 182 GLU A O 1
ATOM 1510 N N . ALA A 1 183 ? -1.371 2.744 -26.525 1.00 84.44 183 ALA A N 1
ATOM 1511 C CA . ALA A 1 183 ? -2.815 2.610 -26.734 1.00 84.44 183 ALA A CA 1
ATOM 1512 C C . ALA A 1 183 ? -3.585 2.129 -25.487 1.00 84.44 183 ALA A C 1
ATOM 1514 O O . ALA A 1 183 ? -4.739 2.507 -25.272 1.00 84.44 183 ALA A O 1
ATOM 1515 N N . LEU A 1 184 ? -2.976 1.262 -24.674 1.00 84.88 184 LEU A N 1
ATOM 1516 C CA . LEU A 1 184 ? -3.625 0.653 -23.509 1.00 84.88 184 LEU A CA 1
ATOM 1517 C C . LEU A 1 184 ? -3.508 1.504 -22.236 1.00 84.88 184 LEU A C 1
ATOM 1519 O O . LEU A 1 184 ? -4.370 1.447 -21.356 1.00 84.88 184 LEU A O 1
ATOM 1523 N N . LYS A 1 185 ? -2.437 2.281 -22.104 1.00 82.81 185 LYS A N 1
ATOM 1524 C CA . LYS A 1 185 ? -2.116 3.036 -20.892 1.00 82.81 185 LYS A CA 1
ATOM 1525 C C . LYS A 1 185 ? -3.037 4.238 -20.721 1.00 82.81 185 LYS A C 1
ATOM 1527 O O . LYS A 1 185 ? -3.234 5.024 -21.639 1.00 82.81 185 LYS A O 1
ATOM 1532 N N . GLY A 1 186 ? -3.596 4.405 -19.522 1.00 82.06 186 GLY A N 1
ATOM 1533 C CA . GLY A 1 186 ? -4.584 5.451 -19.254 1.00 82.06 186 GLY A CA 1
ATOM 1534 C C . GLY A 1 186 ? -5.960 5.189 -19.874 1.00 82.06 186 GLY A C 1
ATOM 1535 O O . GLY A 1 186 ? -6.868 6.003 -19.681 1.00 82.06 186 GLY A O 1
ATOM 1536 N N . ASN A 1 187 ? -6.152 4.058 -20.565 1.00 84.12 187 ASN A N 1
ATOM 1537 C CA . ASN A 1 187 ? -7.451 3.683 -21.091 1.00 84.12 187 ASN A CA 1
ATOM 1538 C C . ASN A 1 187 ? -8.387 3.285 -19.942 1.00 84.12 187 ASN A C 1
ATOM 1540 O O . ASN A 1 187 ? -8.222 2.256 -19.282 1.00 84.12 187 ASN A O 1
ATOM 1544 N N . ARG A 1 188 ? -9.400 4.125 -19.699 1.00 82.50 188 ARG A N 1
ATOM 1545 C CA . ARG A 1 188 ? -10.322 3.924 -18.582 1.00 82.50 188 ARG A CA 1
ATOM 1546 C C . ARG A 1 188 ? -11.403 2.879 -18.822 1.00 82.50 188 ARG A C 1
ATOM 1548 O O . ARG A 1 188 ? -11.982 2.426 -17.835 1.00 82.50 188 ARG A O 1
ATOM 1555 N N . SER A 1 189 ? -11.663 2.510 -20.077 1.00 86.69 189 SER A N 1
ATOM 1556 C CA . SER A 1 189 ? -12.709 1.544 -20.422 1.00 86.69 189 SER A CA 1
ATOM 1557 C C . SER A 1 189 ? -12.291 0.098 -20.168 1.00 86.69 189 SER A C 1
ATOM 1559 O O . SER A 1 189 ? -13.157 -0.756 -20.011 1.00 86.69 189 SER A O 1
ATOM 1561 N N . MET A 1 190 ? -10.985 -0.165 -20.077 1.00 86.75 190 MET A N 1
ATOM 1562 C CA . MET A 1 190 ? -10.440 -1.501 -19.866 1.00 86.75 190 MET A CA 1
ATOM 1563 C C . MET A 1 190 ? -10.171 -1.794 -18.391 1.00 86.75 190 MET A C 1
ATOM 1565 O O . MET A 1 190 ? -9.663 -0.958 -17.638 1.00 86.75 190 MET A O 1
ATOM 1569 N N . SER A 1 191 ? -10.482 -3.020 -17.987 1.00 90.94 191 SER A N 1
ATOM 1570 C CA . SER A 1 191 ? -10.143 -3.575 -16.682 1.00 90.94 191 SER A CA 1
ATOM 1571 C C . SER A 1 191 ? -8.697 -4.079 -16.640 1.00 90.94 191 SER A C 1
ATOM 1573 O O . SER A 1 191 ? -8.130 -4.498 -17.652 1.00 90.94 191 SER A O 1
ATOM 1575 N N . LEU A 1 192 ? -8.106 -4.141 -15.441 1.00 91.31 192 LEU A N 1
ATOM 1576 C CA . LEU A 1 192 ? -6.757 -4.696 -15.251 1.00 91.31 192 LEU A CA 1
ATOM 1577 C C . LEU A 1 192 ? -6.624 -6.137 -15.762 1.00 91.31 192 LEU A C 1
ATOM 1579 O O . LEU A 1 192 ? -5.557 -6.537 -16.223 1.00 91.31 192 LEU A O 1
ATOM 1583 N N . LYS A 1 193 ? -7.707 -6.921 -15.697 1.00 91.62 193 LYS A N 1
ATOM 1584 C CA . LYS A 1 193 ? -7.737 -8.296 -16.211 1.00 91.62 193 LYS A CA 1
ATOM 1585 C C . LYS A 1 193 ? -7.604 -8.336 -17.731 1.00 91.62 193 LYS A C 1
ATOM 1587 O O . LYS A 1 193 ? -6.866 -9.171 -18.242 1.00 91.62 193 LYS A O 1
ATOM 1592 N N . GLU A 1 194 ? -8.288 -7.444 -18.440 1.00 91.19 194 GLU A N 1
ATOM 1593 C CA . GLU A 1 194 ? -8.203 -7.365 -19.902 1.00 91.19 194 GLU A CA 1
ATOM 1594 C C . GLU A 1 194 ? -6.827 -6.862 -20.347 1.00 91.19 194 GLU A C 1
ATOM 1596 O O . GLU A 1 194 ? -6.229 -7.434 -21.255 1.00 91.19 194 GLU A O 1
ATOM 1601 N N . LEU A 1 195 ? -6.271 -5.870 -19.643 1.00 91.56 195 LEU A N 1
ATOM 1602 C CA . LEU A 1 195 ? -4.904 -5.400 -19.879 1.00 91.56 195 LEU A CA 1
ATOM 1603 C C . LEU A 1 195 ? -3.868 -6.519 -19.686 1.00 91.56 195 LEU A C 1
ATOM 1605 O O . LEU A 1 195 ? -2.986 -6.707 -20.522 1.00 91.56 195 LEU A O 1
ATOM 1609 N N . ALA A 1 196 ? -3.994 -7.295 -18.607 1.00 90.25 196 ALA A N 1
ATOM 1610 C CA . ALA A 1 196 ? -3.102 -8.420 -18.338 1.00 90.25 196 ALA A CA 1
ATOM 1611 C C . ALA A 1 196 ? -3.248 -9.540 -19.377 1.00 90.25 196 ALA A C 1
ATOM 1613 O O . ALA A 1 196 ? -2.258 -10.163 -19.762 1.00 90.25 196 ALA A O 1
ATOM 1614 N N . ARG A 1 197 ? -4.473 -9.783 -19.855 1.00 90.25 197 ARG A N 1
ATOM 1615 C CA . ARG A 1 197 ? -4.748 -10.765 -20.905 1.00 90.25 197 ARG A CA 1
ATOM 1616 C C . ARG A 1 197 ? -4.040 -10.406 -22.210 1.00 90.25 197 ARG A C 1
ATOM 1618 O O . ARG A 1 197 ? -3.416 -11.286 -22.793 1.00 90.25 197 ARG A O 1
ATOM 1625 N N . PHE A 1 198 ? -4.049 -9.133 -22.610 1.00 87.31 198 PHE A N 1
ATOM 1626 C CA . PHE A 1 198 ? -3.316 -8.683 -23.797 1.00 87.31 198 PHE A CA 1
ATOM 1627 C C . PHE A 1 198 ? -1.817 -8.974 -23.718 1.00 87.31 198 PHE A C 1
ATOM 1629 O O . PHE A 1 198 ? -1.234 -9.432 -24.700 1.00 87.31 198 PHE A O 1
ATOM 1636 N N . HIS A 1 199 ? -1.196 -8.758 -22.554 1.00 85.88 199 HIS A N 1
ATOM 1637 C CA . HIS A 1 199 ? 0.208 -9.116 -22.352 1.00 85.88 199 HIS A CA 1
ATOM 1638 C C . HIS A 1 199 ? 0.443 -10.613 -22.580 1.00 85.88 199 HIS A C 1
ATOM 1640 O O . HIS A 1 199 ? 1.367 -10.990 -23.294 1.00 85.88 199 HIS A O 1
ATOM 1646 N N . ILE A 1 200 ? -0.392 -11.469 -21.983 1.00 84.50 200 ILE A N 1
ATOM 1647 C CA . ILE A 1 200 ? -0.246 -12.925 -22.100 1.00 84.50 200 ILE A CA 1
ATOM 1648 C C . ILE A 1 200 ? -0.427 -13.365 -23.555 1.00 84.50 200 ILE A C 1
ATOM 1650 O O . ILE A 1 200 ? 0.407 -14.103 -24.067 1.00 84.50 200 ILE A O 1
ATOM 1654 N N . GLU A 1 201 ? -1.471 -12.887 -24.234 1.00 85.25 201 GLU A N 1
ATOM 1655 C CA . GLU A 1 201 ? -1.746 -13.244 -25.629 1.00 85.25 201 GLU A CA 1
ATOM 1656 C C . GLU A 1 201 ? -0.584 -12.854 -26.547 1.00 85.25 201 GLU A C 1
ATOM 1658 O O . GLU A 1 201 ? -0.147 -13.671 -27.353 1.00 85.25 201 GLU A O 1
ATOM 1663 N N . LYS A 1 202 ? -0.016 -11.654 -26.381 1.00 79.94 202 LYS A N 1
ATOM 1664 C CA . LYS A 1 202 ? 1.113 -11.199 -27.203 1.00 79.94 202 LYS A CA 1
ATOM 1665 C C . LYS A 1 202 ? 2.406 -11.947 -26.917 1.00 79.94 202 LYS A C 1
ATOM 1667 O O . LYS A 1 202 ? 3.065 -12.372 -27.864 1.00 79.94 202 LYS A O 1
ATOM 1672 N N . THR A 1 203 ? 2.725 -12.174 -25.648 1.00 74.69 203 THR A N 1
ATOM 1673 C CA . THR A 1 203 ? 3.932 -12.908 -25.243 1.00 74.69 203 THR A CA 1
ATOM 1674 C C . THR A 1 203 ? 3.868 -14.390 -25.631 1.00 74.69 203 THR A C 1
ATOM 1676 O O . THR A 1 203 ? 4.893 -14.967 -25.961 1.00 74.69 203 THR A O 1
ATOM 1679 N N . VAL A 1 204 ? 2.681 -15.011 -25.644 1.00 63.09 204 VAL A N 1
ATOM 1680 C CA . VAL A 1 204 ? 2.514 -16.413 -26.081 1.00 63.09 204 VAL A CA 1
ATOM 1681 C C . VAL A 1 204 ? 2.461 -16.535 -27.608 1.00 63.09 204 VAL A C 1
ATOM 1683 O O . VAL A 1 204 ? 2.972 -17.505 -28.144 1.00 63.09 204 VAL A O 1
ATOM 1686 N N . SER A 1 205 ? 1.893 -15.554 -28.321 1.00 56.16 205 SER A N 1
ATOM 1687 C CA . SER A 1 205 ? 1.806 -15.571 -29.796 1.00 56.16 205 SER A CA 1
ATOM 1688 C C . SER A 1 205 ? 3.121 -15.277 -30.536 1.00 56.16 205 SER A C 1
ATOM 1690 O O . SER A 1 205 ? 3.153 -15.333 -31.761 1.00 56.16 205 SER A O 1
ATOM 1692 N N . SER A 1 206 ? 4.176 -14.894 -29.812 1.00 52.47 206 SER A N 1
ATOM 1693 C CA . SER A 1 206 ? 5.508 -14.579 -30.356 1.00 52.47 206 SER A CA 1
ATOM 1694 C C . SER A 1 206 ? 6.511 -15.740 -30.206 1.00 52.47 206 SER A C 1
ATOM 1696 O O . SER A 1 206 ? 7.720 -15.552 -30.362 1.00 52.47 206 SER A O 1
ATOM 1698 N N . HIS A 1 207 ? 6.003 -16.942 -29.928 1.00 43.03 207 HIS A N 1
ATOM 1699 C CA . HIS A 1 207 ? 6.682 -18.235 -30.052 1.00 43.03 207 HIS A CA 1
ATOM 1700 C C . HIS A 1 207 ? 5.934 -19.100 -31.064 1.00 43.03 207 HIS A C 1
ATOM 1702 O O . HIS A 1 207 ? 6.620 -19.885 -31.752 1.00 43.03 207 HIS A O 1
#

Sequence (207 aa):
MPQVILIILGAGIMVYYFFKALDFVFLALPHVAIVLIILIAAFFIFLKNAERKSAERKRREILRDADAHSTPFKYKIGRHGNETLAIRYGIANMETETIPYFYYAKGGVKKRNPDRDKIRWKDANTIRLKKLRKLDESKYEVQISDFRNRKAVAIIEVGTDYVKTFYPIDEGWFNIHRGLEEALKGNRSMSLKELARFHIEKTVSSH